Protein AF-A0A6L7A8J1-F1 (afdb_monomer)

Nearest PDB structures (foldseek):
  7lb8-assembly1_B  TM=5.170E-01  e=2.352E-16  Escherichia coli K-12
  1l7v-assembly1_B  TM=8.333E-01  e=1.173E-04  Escherichia coli

Structure (mmCIF, N/CA/C/O backbone):
data_AF-A0A6L7A8J1-F1
#
_entry.id   AF-A0A6L7A8J1-F1
#
loop_
_atom_site.group_PDB
_atom_site.id
_atom_site.type_symbol
_atom_site.label_atom_id
_atom_site.label_alt_id
_atom_site.label_comp_id
_atom_site.label_asym_id
_atom_site.label_entity_id
_atom_site.label_seq_id
_atom_site.pdbx_PDB_ins_code
_atom_site.Cartn_x
_atom_site.Cartn_y
_atom_site.Cartn_z
_atom_site.occupancy
_atom_site.B_iso_or_equiv
_atom_site.auth_seq_id
_atom_site.auth_comp_id
_atom_site.auth_asym_id
_atom_site.auth_atom_id
_atom_site.pdbx_PDB_model_num
ATOM 1 N N . MET A 1 1 ? -29.122 12.403 -1.873 1.00 46.28 1 MET A N 1
ATOM 2 C CA . MET A 1 1 ? -30.398 13.026 -2.286 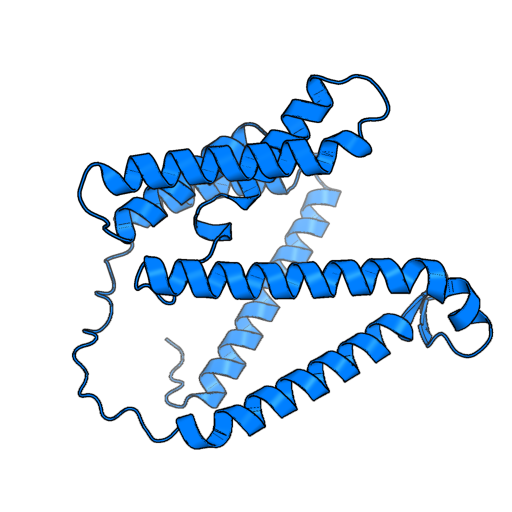1.00 46.28 1 MET A CA 1
ATOM 3 C C . MET A 1 1 ? -30.709 12.790 -3.778 1.00 46.28 1 MET A C 1
ATOM 5 O O . MET A 1 1 ? -31.141 13.705 -4.451 1.00 46.28 1 MET A O 1
ATOM 9 N N . LEU A 1 2 ? -30.552 11.562 -4.307 1.00 48.88 2 LEU A N 1
ATOM 10 C CA . LEU A 1 2 ? -30.803 11.253 -5.737 1.00 48.88 2 LEU A CA 1
ATOM 11 C C . LEU A 1 2 ? -31.717 10.029 -5.966 1.00 48.88 2 LEU A C 1
ATOM 13 O O . LEU A 1 2 ? -31.655 9.381 -6.999 1.00 48.88 2 LEU A O 1
ATOM 17 N N . GLY A 1 3 ? -32.574 9.677 -5.002 1.00 48.41 3 GLY A N 1
ATOM 18 C CA . GLY A 1 3 ? -33.710 8.769 -5.246 1.00 48.41 3 GLY A CA 1
ATOM 19 C C . GLY A 1 3 ? -33.418 7.314 -5.665 1.00 48.41 3 GLY A C 1
ATOM 20 O O . GLY A 1 3 ? -34.363 6.564 -5.894 1.00 48.41 3 GLY A O 1
ATOM 21 N N . ALA A 1 4 ? -32.162 6.862 -5.734 1.00 46.41 4 ALA A N 1
ATOM 22 C CA . ALA A 1 4 ? -31.831 5.489 -6.122 1.00 46.41 4 ALA A CA 1
ATOM 23 C C . ALA A 1 4 ? -32.154 4.489 -4.992 1.00 46.41 4 ALA A C 1
ATOM 25 O O . ALA A 1 4 ? -31.385 4.327 -4.044 1.00 46.41 4 ALA A O 1
ATOM 26 N N . ARG A 1 5 ? -33.309 3.815 -5.089 1.00 55.12 5 ARG A N 1
ATOM 27 C CA . ARG A 1 5 ? -33.772 2.813 -4.105 1.00 55.12 5 ARG A CA 1
ATOM 28 C C . ARG A 1 5 ? -33.229 1.392 -4.338 1.00 55.12 5 ARG A C 1
ATOM 30 O O . ARG A 1 5 ? -33.443 0.531 -3.495 1.00 55.12 5 ARG A O 1
ATOM 37 N N . ARG A 1 6 ? -32.532 1.125 -5.452 1.00 56.41 6 ARG A N 1
ATOM 38 C CA . ARG A 1 6 ? -31.948 -0.195 -5.775 1.00 56.41 6 ARG A CA 1
ATOM 39 C C . ARG A 1 6 ? -30.415 -0.159 -5.726 1.00 56.41 6 ARG A C 1
ATOM 41 O O . ARG A 1 6 ? -29.807 0.880 -5.979 1.00 56.41 6 ARG A O 1
ATOM 48 N N . LEU A 1 7 ? -29.811 -1.305 -5.402 1.00 58.22 7 LEU A N 1
ATOM 49 C CA . LEU A 1 7 ? -28.380 -1.465 -5.101 1.00 58.22 7 LEU A CA 1
ATOM 50 C C . LEU A 1 7 ? -27.483 -1.237 -6.335 1.00 58.22 7 LEU A C 1
ATOM 52 O O . LEU A 1 7 ? -26.497 -0.512 -6.247 1.00 58.22 7 LEU A O 1
ATOM 56 N N . LEU A 1 8 ? -27.886 -1.753 -7.505 1.00 67.81 8 LEU A N 1
ATOM 57 C CA . LEU A 1 8 ? -27.138 -1.605 -8.764 1.00 67.81 8 LEU A CA 1
ATOM 58 C C . LEU A 1 8 ? -27.041 -0.142 -9.246 1.00 67.81 8 LEU A C 1
ATOM 60 O O . LEU A 1 8 ? -25.927 0.331 -9.463 1.00 67.81 8 LEU A O 1
ATOM 64 N N . PRO A 1 9 ? -28.153 0.625 -9.344 1.00 69.19 9 PRO A N 1
ATOM 65 C CA . PRO A 1 9 ? -28.089 2.035 -9.731 1.00 69.19 9 PRO A CA 1
ATOM 66 C C . PRO A 1 9 ? -27.249 2.871 -8.770 1.00 69.19 9 PRO A C 1
ATOM 68 O O . PRO A 1 9 ? -26.588 3.811 -9.188 1.00 69.19 9 PRO A O 1
ATOM 71 N N . ARG A 1 10 ? -27.246 2.523 -7.479 1.00 61.75 10 ARG A N 1
ATOM 72 C CA . ARG A 1 10 ? -26.469 3.239 -6.467 1.00 61.75 10 ARG A CA 1
ATOM 73 C C . ARG A 1 10 ? -24.969 2.978 -6.603 1.00 61.75 10 ARG A C 1
ATOM 75 O O . ARG A 1 10 ? -24.202 3.920 -6.446 1.00 61.75 10 ARG A O 1
ATOM 82 N N . LEU A 1 11 ? -24.567 1.749 -6.935 1.00 68.12 11 LEU A N 1
ATOM 83 C CA . LEU A 1 11 ? -23.173 1.415 -7.244 1.00 68.12 11 LEU A CA 1
ATOM 84 C C . LEU A 1 11 ? -22.702 2.109 -8.525 1.00 68.12 11 LEU A C 1
ATOM 86 O O . LEU A 1 11 ? -21.651 2.738 -8.501 1.00 68.12 11 LEU A O 1
ATOM 90 N N . MET A 1 12 ? -23.504 2.083 -9.596 1.00 71.94 12 MET A N 1
ATOM 91 C CA . MET A 1 12 ? -23.161 2.757 -10.858 1.00 71.94 12 MET A CA 1
ATOM 92 C C . MET A 1 12 ? -23.071 4.279 -10.699 1.00 71.94 12 MET A C 1
ATOM 94 O O . MET A 1 12 ? -22.164 4.913 -11.231 1.00 71.94 12 MET A O 1
ATOM 98 N N . LEU A 1 13 ? -23.988 4.877 -9.933 1.00 71.94 13 LEU A N 1
ATOM 99 C CA . LEU A 1 13 ? -23.968 6.313 -9.666 1.00 71.94 13 LEU A CA 1
ATOM 100 C C . LEU A 1 13 ? -22.787 6.696 -8.763 1.00 71.94 13 LEU A C 1
ATOM 102 O O . LEU A 1 13 ? -22.169 7.731 -8.982 1.00 71.94 13 LEU A O 1
ATOM 106 N N . ALA A 1 14 ? -22.438 5.856 -7.782 1.00 67.44 14 ALA A N 1
ATOM 107 C CA . ALA A 1 14 ? -21.269 6.068 -6.931 1.00 67.44 14 ALA A CA 1
ATOM 108 C C . ALA A 1 14 ? -19.957 5.947 -7.718 1.00 67.44 14 ALA A C 1
ATOM 110 O O . ALA A 1 14 ? -19.086 6.797 -7.551 1.00 67.44 14 ALA A O 1
ATOM 111 N N . SER A 1 15 ? -19.829 4.959 -8.612 1.00 72.81 15 SER A N 1
ATOM 112 C CA . SER A 1 15 ? -18.659 4.835 -9.488 1.00 72.81 15 SER A CA 1
ATOM 113 C C . SER A 1 15 ? -18.562 5.996 -10.474 1.00 72.81 15 SER A C 1
ATOM 115 O O . SER A 1 15 ? -17.468 6.497 -10.705 1.00 72.81 15 SER A O 1
ATOM 117 N N . LEU A 1 16 ? -19.692 6.471 -11.013 1.00 74.50 16 LEU A N 1
ATOM 118 C CA . LEU A 1 16 ? -19.720 7.607 -11.936 1.00 74.50 16 LEU A CA 1
ATOM 119 C C . LEU A 1 16 ? -19.335 8.913 -11.231 1.00 74.50 16 LEU A C 1
ATOM 121 O O . LEU A 1 16 ? -18.506 9.660 -11.737 1.00 74.50 16 LEU A O 1
ATOM 125 N N . ILE A 1 17 ? -19.898 9.171 -10.047 1.00 72.31 17 ILE A N 1
ATOM 126 C CA . ILE A 1 17 ? -19.559 10.349 -9.239 1.00 72.31 17 ILE A CA 1
ATOM 127 C C . ILE A 1 17 ? -18.097 10.280 -8.790 1.00 72.31 17 ILE A C 1
ATOM 129 O O . ILE A 1 17 ? -17.394 11.281 -8.877 1.00 72.31 17 ILE A O 1
ATOM 133 N N . GLY A 1 18 ? -17.622 9.108 -8.360 1.00 69.69 18 GLY A N 1
ATOM 134 C CA . GLY A 1 18 ? -16.225 8.897 -7.984 1.00 69.69 18 GLY A CA 1
ATOM 135 C C . GLY A 1 18 ? -15.266 9.145 -9.148 1.00 69.69 18 GLY A C 1
ATOM 136 O O . GLY A 1 18 ? -14.294 9.876 -8.983 1.00 69.69 18 GLY A O 1
ATOM 137 N N . ALA A 1 19 ? -15.574 8.618 -10.336 1.00 71.19 19 ALA A N 1
ATOM 138 C CA . ALA A 1 19 ? -14.796 8.863 -11.549 1.00 71.19 19 ALA A CA 1
ATOM 139 C C . ALA A 1 19 ? -14.802 10.346 -11.948 1.00 71.19 19 ALA A C 1
ATOM 141 O O . ALA A 1 19 ? -13.760 10.880 -12.318 1.00 71.19 19 ALA A O 1
ATOM 142 N N . LEU A 1 20 ? -15.949 11.024 -11.828 1.00 73.75 20 LEU A N 1
ATOM 143 C CA . LEU A 1 20 ? -16.073 12.446 -12.143 1.00 73.75 20 LEU A CA 1
ATOM 144 C C . LEU A 1 20 ? -15.257 13.306 -11.173 1.00 73.75 20 LEU A C 1
ATOM 146 O O . LEU A 1 20 ? -14.546 14.200 -11.613 1.00 73.75 20 LEU A O 1
ATOM 150 N N . ILE A 1 21 ? -15.315 13.010 -9.870 1.00 71.19 21 ILE A N 1
ATOM 151 C CA . ILE A 1 21 ? -14.511 13.690 -8.846 1.00 71.19 21 ILE A CA 1
ATOM 152 C C . ILE A 1 21 ? -13.023 13.454 -9.098 1.00 71.19 21 ILE A C 1
ATOM 154 O O . ILE A 1 21 ? -12.258 14.412 -9.074 1.00 71.19 21 ILE A O 1
ATOM 158 N N . LEU A 1 22 ? -12.621 12.210 -9.374 1.00 69.06 22 LEU A N 1
ATOM 159 C CA . LEU A 1 22 ? -11.224 11.863 -9.628 1.00 69.06 22 LEU A CA 1
ATOM 160 C C . LEU A 1 22 ? -10.689 12.590 -10.867 1.00 69.06 22 LEU A C 1
ATOM 162 O O . LEU A 1 22 ? -9.628 13.201 -10.801 1.00 69.06 22 LEU A O 1
ATOM 166 N N . TRP A 1 23 ? -11.455 12.589 -11.960 1.00 79.12 23 TRP A N 1
ATOM 167 C CA . TRP A 1 23 ? -11.111 13.303 -13.189 1.00 79.12 23 TRP A CA 1
ATOM 168 C C . TRP A 1 23 ? -11.002 14.814 -12.968 1.00 79.12 23 TRP A C 1
ATOM 170 O O . TRP A 1 23 ? -10.060 15.441 -13.442 1.00 79.12 23 TRP A O 1
ATOM 180 N N . LEU A 1 24 ? -11.931 15.405 -12.213 1.00 70.94 24 LEU A N 1
ATOM 181 C CA . LEU A 1 24 ? -11.916 16.838 -11.921 1.00 70.94 24 LEU A CA 1
ATOM 182 C C . LEU A 1 24 ? -10.731 17.211 -11.020 1.00 70.94 24 LEU A C 1
ATOM 184 O O . LEU A 1 24 ? -10.088 18.233 -11.247 1.00 70.94 24 LEU A O 1
ATOM 188 N N . SER A 1 25 ? -10.400 16.356 -10.048 1.00 67.81 25 SER A N 1
ATOM 189 C CA . SER A 1 25 ? -9.195 16.490 -9.226 1.00 67.81 25 SER A CA 1
ATOM 190 C C . SER A 1 25 ? -7.931 16.444 -10.080 1.00 67.81 25 SER A C 1
ATOM 192 O O . SER A 1 25 ? -7.059 17.289 -9.904 1.00 67.81 25 SER A O 1
ATOM 194 N N . ASP A 1 26 ? -7.850 15.510 -11.028 1.00 69.75 26 ASP A N 1
ATOM 195 C CA . ASP A 1 26 ? -6.696 15.346 -11.916 1.00 69.75 26 ASP A CA 1
ATOM 196 C C . ASP A 1 26 ? -6.524 16.558 -12.852 1.00 69.75 26 ASP A C 1
ATOM 198 O O . ASP A 1 26 ? -5.426 17.087 -13.010 1.00 69.75 26 ASP A O 1
ATOM 202 N N . GLN A 1 27 ? -7.627 17.098 -13.386 1.00 71.75 27 GLN A N 1
ATOM 203 C CA . GLN A 1 27 ? -7.610 18.334 -14.180 1.00 71.75 27 GLN A CA 1
ATOM 204 C C . GLN A 1 27 ? -7.183 19.561 -13.363 1.00 71.75 27 GLN A C 1
ATOM 206 O O . GLN A 1 27 ? -6.391 20.372 -13.845 1.00 71.75 27 GLN A O 1
ATOM 211 N N . ILE A 1 28 ? -7.669 19.696 -12.124 1.00 72.94 28 ILE A N 1
ATOM 212 C CA . ILE A 1 28 ? -7.263 20.784 -11.222 1.00 72.94 28 ILE A CA 1
ATOM 213 C C . ILE A 1 28 ? -5.775 20.674 -10.894 1.00 72.94 28 ILE A C 1
ATOM 215 O O . ILE A 1 28 ? -5.082 21.687 -10.906 1.00 72.94 28 ILE A O 1
ATOM 219 N N . ILE A 1 29 ? -5.278 19.463 -10.641 1.00 59.44 29 ILE A N 1
ATOM 220 C CA . ILE A 1 29 ? -3.865 19.213 -10.350 1.00 59.44 29 ILE A CA 1
ATOM 221 C C . ILE A 1 29 ? -3.003 19.592 -11.555 1.00 59.44 29 ILE A C 1
ATOM 223 O O . ILE A 1 29 ? -2.099 20.407 -11.402 1.00 59.44 29 ILE A O 1
ATOM 227 N N . LEU A 1 30 ? -3.322 19.101 -12.757 1.00 65.56 30 LEU A N 1
ATOM 228 C CA . LEU A 1 30 ? -2.577 19.429 -13.979 1.00 65.56 30 LEU A CA 1
ATOM 229 C C . LEU A 1 30 ? -2.583 20.933 -14.290 1.00 65.56 30 LEU A C 1
ATOM 231 O O . LEU A 1 30 ? -1.584 21.474 -14.771 1.00 65.56 30 LEU A O 1
ATOM 235 N N . TRP A 1 31 ? -3.695 21.616 -14.009 1.00 68.94 31 TRP A N 1
ATOM 236 C CA . TRP A 1 31 ? -3.798 23.066 -14.156 1.00 68.94 31 TRP A CA 1
ATOM 237 C C . TRP A 1 31 ? -2.950 23.806 -13.113 1.00 68.94 31 TRP A C 1
ATOM 239 O O . TRP A 1 31 ? -2.222 24.734 -13.462 1.00 68.94 31 TRP A O 1
ATOM 249 N N . LEU A 1 32 ? -2.973 23.358 -11.857 1.00 62.09 32 LEU A N 1
ATOM 250 C CA . LEU A 1 32 ? -2.224 23.963 -10.756 1.00 62.09 32 LEU A CA 1
ATOM 251 C C . LEU A 1 32 ? -0.706 23.777 -10.920 1.00 62.09 32 LEU A C 1
ATOM 253 O O . LEU A 1 32 ? 0.043 24.731 -10.716 1.00 62.09 32 LEU A O 1
ATOM 257 N N . THR A 1 33 ? -0.257 22.605 -11.385 1.00 59.25 33 THR A N 1
ATOM 258 C CA . THR A 1 33 ? 1.156 22.323 -11.713 1.00 59.25 33 THR A CA 1
ATOM 259 C C . THR A 1 33 ? 1.675 23.194 -12.863 1.00 59.25 33 THR A C 1
ATOM 261 O O . THR A 1 33 ? 2.871 23.447 -12.955 1.00 59.25 33 THR A O 1
ATOM 264 N N . ARG A 1 34 ? 0.790 23.701 -13.735 1.00 61.69 34 ARG A N 1
ATOM 265 C CA . ARG A 1 34 ? 1.152 24.650 -14.802 1.00 61.69 34 ARG A CA 1
ATOM 266 C C . ARG A 1 34 ? 1.360 26.082 -14.308 1.00 61.69 34 ARG A C 1
ATOM 268 O O . ARG A 1 34 ? 2.010 26.855 -15.003 1.00 61.69 34 ARG A O 1
ATOM 275 N N . VAL A 1 35 ? 0.769 26.443 -13.167 1.00 63.81 35 VAL A N 1
ATOM 276 C CA . VAL A 1 35 ? 0.741 27.821 -12.644 1.00 63.81 35 VAL A CA 1
ATOM 277 C C . VAL A 1 35 ? 1.732 28.015 -11.491 1.00 63.81 35 VAL A C 1
ATOM 279 O O . VAL A 1 35 ? 2.293 29.099 -11.359 1.00 63.81 35 VAL A O 1
ATOM 282 N N . TRP A 1 36 ? 1.984 26.982 -10.681 1.00 52.62 36 TRP A N 1
ATOM 283 C CA . TRP A 1 36 ? 2.896 27.034 -9.534 1.00 52.62 36 TRP A CA 1
ATOM 284 C C . TRP A 1 36 ? 4.021 25.999 -9.681 1.00 52.62 36 TRP A C 1
ATOM 286 O O . TRP A 1 36 ? 3.773 24.796 -9.675 1.00 52.62 36 TRP A O 1
ATOM 296 N N . MET A 1 37 ? 5.263 26.476 -9.808 1.00 54.81 37 MET A N 1
ATOM 297 C CA . MET A 1 37 ? 6.478 25.651 -9.792 1.00 54.81 37 MET A CA 1
ATOM 298 C C . MET A 1 37 ? 6.599 24.845 -8.483 1.00 54.81 37 MET A C 1
ATOM 300 O O . MET A 1 37 ? 6.485 25.407 -7.397 1.00 54.81 37 MET A O 1
ATOM 304 N N . GLU A 1 38 ? 6.853 23.538 -8.627 1.00 53.75 38 GLU A N 1
ATOM 305 C CA . GLU A 1 38 ? 7.499 22.601 -7.680 1.00 53.75 38 GLU A CA 1
ATOM 306 C C . GLU A 1 38 ? 7.046 22.562 -6.208 1.00 53.75 38 GLU A C 1
ATOM 308 O O . GLU A 1 38 ? 7.812 22.166 -5.331 1.00 53.75 38 GLU A O 1
ATOM 313 N N . VAL A 1 39 ? 5.786 22.863 -5.892 1.00 55.47 39 VAL A N 1
ATOM 314 C CA . VAL A 1 39 ? 5.249 22.462 -4.580 1.00 55.47 39 VAL A CA 1
ATOM 315 C C . VAL A 1 39 ? 4.706 21.040 -4.690 1.00 55.47 39 VAL A C 1
ATOM 317 O O . VAL A 1 39 ? 3.780 20.789 -5.462 1.00 55.47 39 VAL A O 1
ATOM 320 N N . SER A 1 40 ? 5.277 20.108 -3.915 1.00 61.38 40 SER A N 1
ATOM 321 C CA . SER A 1 40 ? 4.775 18.734 -3.795 1.00 61.38 40 SER A CA 1
ATOM 322 C C . SER A 1 40 ? 3.280 18.776 -3.485 1.00 61.38 40 SER A C 1
ATOM 324 O O . SER A 1 40 ? 2.847 19.264 -2.438 1.00 61.38 40 SER A O 1
ATOM 326 N N . THR A 1 41 ? 2.468 18.290 -4.420 1.00 55.91 41 THR A N 1
ATOM 327 C CA . THR A 1 41 ? 1.003 18.274 -4.320 1.00 55.91 41 THR A CA 1
ATOM 328 C C . THR A 1 41 ? 0.537 17.566 -3.050 1.00 55.91 41 THR A C 1
ATOM 330 O O . THR A 1 41 ? -0.461 17.977 -2.457 1.00 55.91 41 THR A O 1
ATOM 333 N N . GLY A 1 42 ? 1.315 16.586 -2.570 1.00 55.91 42 GLY A N 1
ATOM 334 C CA . GLY A 1 42 ? 1.116 15.920 -1.283 1.00 55.91 42 GLY A CA 1
ATOM 335 C C . GLY A 1 42 ? 1.149 16.889 -0.098 1.00 55.91 42 GLY A C 1
ATOM 336 O O . GLY A 1 42 ? 0.232 16.876 0.723 1.00 55.91 42 GLY A O 1
ATOM 337 N N . SER A 1 43 ? 2.125 17.797 -0.055 1.00 57.38 43 SER A N 1
ATOM 338 C CA . SER A 1 43 ? 2.280 18.788 1.017 1.00 57.38 43 SER A CA 1
ATOM 339 C C . SER A 1 43 ? 1.120 19.787 1.043 1.00 57.38 43 SER A C 1
ATOM 341 O O . SER A 1 43 ? 0.602 20.097 2.113 1.00 57.38 43 SER A O 1
ATOM 343 N N . VAL A 1 44 ? 0.634 20.232 -0.124 1.00 61.19 44 VAL A N 1
ATOM 344 C CA . VAL A 1 44 ? -0.522 21.150 -0.217 1.00 61.19 44 VAL A CA 1
ATOM 345 C C . VAL A 1 44 ? -1.811 20.458 0.227 1.00 61.19 44 VAL A C 1
ATOM 347 O O . VAL A 1 44 ? -2.590 21.022 0.999 1.00 61.19 44 VAL A O 1
ATOM 350 N N . THR A 1 45 ? -2.026 19.210 -0.203 1.00 59.44 45 THR A N 1
ATOM 351 C CA . THR A 1 45 ? -3.195 18.431 0.232 1.00 59.44 45 THR A CA 1
ATOM 352 C C . THR A 1 45 ? -3.161 18.098 1.719 1.00 59.44 45 THR A C 1
ATOM 354 O O . THR A 1 45 ? -4.208 18.136 2.359 1.00 59.44 45 THR A O 1
ATOM 357 N N . ALA A 1 46 ? -1.987 17.834 2.296 1.00 59.53 46 ALA A N 1
ATOM 358 C CA . ALA A 1 46 ? -1.842 17.595 3.728 1.00 59.53 46 ALA A CA 1
ATOM 359 C C . ALA A 1 46 ? -2.064 18.882 4.539 1.00 59.53 46 ALA A C 1
ATOM 361 O O . ALA A 1 46 ? -2.812 18.861 5.516 1.00 59.53 46 ALA A O 1
ATOM 362 N N . LEU A 1 47 ? -1.497 20.010 4.094 1.00 66.12 47 LEU A N 1
ATOM 363 C CA . LEU A 1 47 ? -1.611 21.308 4.765 1.00 66.12 47 LEU A CA 1
ATOM 364 C C . LEU A 1 47 ? -3.060 21.804 4.837 1.00 66.12 47 LEU A C 1
ATOM 366 O O . LEU A 1 47 ? -3.458 22.383 5.843 1.00 66.12 47 LEU A O 1
ATOM 370 N N . ILE A 1 48 ? -3.853 21.571 3.787 1.00 64.88 48 ILE A N 1
ATOM 371 C CA . ILE A 1 48 ? -5.263 21.987 3.735 1.00 64.88 48 ILE A CA 1
ATOM 372 C C . ILE A 1 48 ? -6.177 20.893 4.305 1.00 64.88 48 ILE A C 1
ATOM 374 O O . ILE A 1 48 ? -7.106 21.175 5.065 1.00 64.88 48 ILE A O 1
ATOM 378 N N . GLY A 1 49 ? -5.919 19.633 3.958 1.00 55.41 49 GLY A N 1
ATOM 379 C CA . GLY A 1 49 ? -6.760 18.494 4.312 1.00 55.41 49 GLY A CA 1
ATOM 380 C C . GLY A 1 49 ? -6.717 18.145 5.796 1.00 55.41 49 GLY A C 1
ATOM 381 O O . GLY A 1 49 ? -7.766 17.847 6.365 1.00 55.41 49 GLY A O 1
ATOM 382 N N . ALA A 1 50 ? -5.554 18.229 6.449 1.00 62.06 50 ALA A N 1
ATOM 383 C CA . ALA A 1 50 ? -5.422 17.920 7.873 1.00 62.06 50 ALA A CA 1
ATOM 384 C C . ALA A 1 50 ? -6.256 18.854 8.776 1.00 62.06 50 ALA A C 1
ATOM 386 O O . ALA A 1 50 ? -7.058 18.338 9.560 1.00 62.06 50 ALA A O 1
ATOM 387 N N . PRO A 1 51 ? -6.175 20.198 8.664 1.00 69.88 51 PRO A N 1
ATOM 388 C CA . PRO A 1 51 ? -7.025 21.084 9.458 1.00 69.88 51 PRO A CA 1
ATOM 389 C C . PRO A 1 51 ? -8.509 20.959 9.096 1.00 69.88 51 PRO A C 1
ATOM 391 O O . PRO A 1 51 ? -9.353 21.004 9.992 1.00 69.88 51 PRO A O 1
ATOM 394 N N . LEU A 1 52 ? -8.850 20.733 7.821 1.00 72.81 52 LEU A N 1
ATOM 395 C CA . LEU A 1 52 ? -10.241 20.536 7.403 1.00 72.81 52 LEU A CA 1
ATOM 396 C C . LEU A 1 52 ? -10.839 19.252 8.004 1.00 72.81 52 LEU A C 1
ATOM 398 O O . LEU A 1 52 ? -11.963 19.277 8.503 1.00 72.81 52 LEU A O 1
ATOM 402 N N . LEU A 1 53 ? -10.089 18.144 7.997 1.00 66.25 53 LEU A N 1
ATOM 403 C CA . LEU A 1 53 ? -10.501 16.863 8.581 1.00 66.25 53 LEU A CA 1
ATOM 404 C C . LEU A 1 53 ? -10.601 16.936 10.106 1.00 66.25 53 LEU A C 1
ATOM 406 O O . LEU A 1 53 ? -11.582 16.450 10.669 1.00 66.25 53 LEU A O 1
ATOM 410 N N .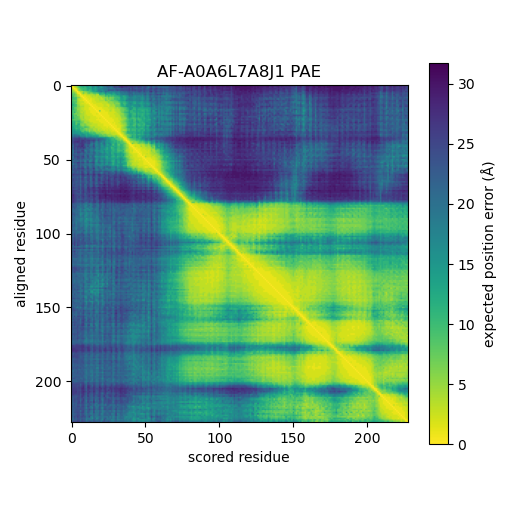 LEU A 1 54 ? -9.646 17.592 10.771 1.00 67.38 54 LEU A N 1
ATOM 411 C CA . LEU A 1 54 ? -9.705 17.854 12.213 1.00 67.38 54 LEU A CA 1
ATOM 412 C C . LEU A 1 54 ? -10.917 18.716 12.589 1.00 67.38 54 LEU A C 1
ATOM 414 O O . LEU A 1 54 ? -11.531 18.485 13.630 1.00 67.38 54 LEU A O 1
ATOM 418 N N . TRP A 1 55 ? -11.306 19.660 11.730 1.00 76.56 55 TRP A N 1
ATOM 419 C CA . TRP A 1 55 ? -12.499 20.485 11.922 1.00 76.56 55 TRP A CA 1
ATOM 420 C C . TRP A 1 55 ? -13.813 19.751 11.600 1.00 76.56 55 TRP A C 1
ATOM 422 O O . TRP A 1 55 ? -14.837 20.003 12.243 1.00 76.56 55 TRP A O 1
ATOM 432 N N . LEU A 1 56 ? -13.807 18.814 10.644 1.00 61.41 56 LEU A N 1
ATOM 433 C CA . LEU A 1 56 ? -14.987 18.016 10.290 1.00 61.41 56 LEU A CA 1
ATOM 434 C C . LEU A 1 56 ? -15.239 16.844 11.246 1.00 61.41 56 LEU A C 1
ATOM 436 O O . LEU A 1 56 ? -16.395 16.464 11.434 1.00 61.41 56 LEU A O 1
ATOM 440 N N . LEU A 1 57 ? -14.193 16.286 11.859 1.00 65.06 57 LEU A N 1
ATOM 441 C CA . LEU A 1 57 ? -14.271 15.189 12.831 1.00 65.06 57 LEU A CA 1
ATOM 442 C C . LEU A 1 57 ? -15.314 15.417 13.942 1.00 65.06 57 LEU A C 1
ATOM 444 O O . LEU A 1 57 ? -16.146 14.535 14.143 1.00 65.06 57 LEU A O 1
ATOM 448 N N . PRO A 1 58 ? -15.366 16.581 14.619 1.00 63.12 58 PRO A N 1
ATOM 449 C CA . PRO A 1 58 ? -16.397 16.850 15.623 1.00 63.12 58 PRO A CA 1
ATOM 450 C C . PRO A 1 58 ? -17.803 17.074 15.033 1.00 63.12 58 PRO A C 1
ATOM 452 O O . PRO A 1 58 ? -18.786 17.031 15.772 1.00 63.12 58 PRO A O 1
ATOM 455 N N . ARG A 1 59 ? -17.930 17.315 13.718 1.00 64.19 59 ARG A N 1
ATOM 456 C CA . ARG A 1 59 ? -19.218 17.532 13.022 1.00 64.19 59 ARG A CA 1
ATOM 457 C C . ARG A 1 59 ? -19.791 16.266 12.395 1.00 64.19 59 ARG A C 1
ATOM 459 O O . ARG A 1 59 ? -20.992 16.211 12.120 1.00 64.19 59 ARG A O 1
ATOM 466 N N . LEU A 1 60 ? -18.967 15.242 12.196 1.00 53.91 60 LEU A N 1
ATOM 467 C CA . LEU A 1 60 ? -19.423 13.909 11.836 1.00 53.91 60 LEU A CA 1
ATOM 468 C C . LEU A 1 60 ? -20.062 13.282 13.076 1.00 53.91 60 LEU A C 1
ATOM 470 O O . LEU A 1 60 ? -19.412 12.590 13.855 1.00 53.91 60 LEU A O 1
ATOM 474 N N . ARG A 1 61 ? -21.366 13.547 13.261 1.00 45.66 61 ARG A N 1
ATOM 475 C CA . ARG A 1 61 ? -22.230 12.736 14.130 1.00 45.66 61 ARG A CA 1
ATOM 476 C C . ARG A 1 61 ? -21.875 11.284 13.858 1.00 45.66 61 ARG A C 1
ATOM 478 O O . ARG A 1 61 ? -21.978 10.858 12.707 1.00 45.66 61 ARG A O 1
ATOM 485 N N . SER A 1 62 ? -21.467 10.556 14.897 1.00 47.22 62 SER A N 1
ATOM 486 C CA . SER A 1 62 ? -21.312 9.114 14.821 1.00 47.22 62 SER A CA 1
ATOM 487 C C . SER A 1 62 ? -22.615 8.576 14.249 1.00 47.22 62 SER A C 1
ATOM 489 O O . SER A 1 62 ? -23.650 8.577 14.919 1.00 47.22 62 SER A O 1
ATOM 491 N N . ILE A 1 63 ? -22.595 8.174 12.982 1.00 43.62 63 ILE A N 1
ATOM 492 C CA . ILE A 1 63 ? -23.544 7.189 12.503 1.00 43.62 63 ILE A CA 1
ATOM 493 C C . ILE A 1 63 ? -23.220 6.010 13.400 1.00 43.62 63 ILE A C 1
ATOM 495 O O . ILE A 1 63 ? -22.184 5.373 13.214 1.00 43.62 63 ILE A O 1
ATOM 499 N N . SER A 1 64 ? -24.005 5.846 14.469 1.00 42.03 64 SER A N 1
ATOM 500 C CA . SER A 1 64 ? -23.910 4.701 15.354 1.00 42.03 64 SER A CA 1
ATOM 501 C C . SER A 1 64 ? -23.841 3.508 14.427 1.00 42.03 64 SER A C 1
ATOM 503 O O . SER A 1 64 ? -24.751 3.324 13.612 1.00 42.03 64 SER A O 1
ATOM 505 N N . ALA A 1 65 ? -22.703 2.809 14.451 1.00 48.06 65 ALA A N 1
ATOM 506 C CA . ALA A 1 65 ? -22.530 1.611 13.657 1.00 48.06 65 ALA A CA 1
ATOM 507 C C . ALA A 1 65 ? -23.800 0.779 13.879 1.00 48.06 65 ALA A C 1
ATOM 509 O O . ALA A 1 65 ? -24.178 0.612 15.043 1.00 48.06 65 ALA A O 1
ATOM 510 N N . PRO A 1 66 ? -24.526 0.393 12.813 1.00 49.88 66 PRO A N 1
ATOM 511 C CA . PRO A 1 66 ? -25.774 -0.333 12.978 1.00 49.88 66 PRO A CA 1
ATOM 512 C C . PRO A 1 66 ? -25.509 -1.506 13.918 1.00 49.88 66 PRO A C 1
ATOM 514 O O . PRO A 1 66 ? -24.520 -2.216 13.735 1.00 49.88 66 PRO A O 1
ATOM 517 N N . ASP A 1 67 ? -26.334 -1.631 14.960 1.00 48.19 67 ASP A N 1
ATOM 518 C CA . ASP A 1 67 ? -26.185 -2.657 15.987 1.00 48.19 67 ASP A CA 1
ATOM 519 C C . ASP A 1 67 ? -25.928 -4.008 15.313 1.00 48.19 67 ASP A C 1
ATOM 521 O O . ASP A 1 67 ? -26.789 -4.536 14.612 1.00 48.19 67 ASP A O 1
ATOM 525 N N . MET A 1 68 ? -24.761 -4.611 15.560 1.00 52.12 68 MET A N 1
ATOM 526 C CA . MET A 1 68 ? -24.408 -5.950 15.059 1.00 52.12 68 MET A CA 1
ATOM 527 C C . MET A 1 68 ? -25.257 -7.060 15.721 1.00 52.12 68 MET A C 1
ATOM 529 O O . MET A 1 68 ? -24.956 -8.240 15.610 1.00 52.12 68 MET A O 1
ATOM 533 N N . LYS A 1 69 ? -26.328 -6.685 16.431 1.00 45.69 69 LYS A N 1
ATOM 534 C CA . LYS A 1 69 ? -27.388 -7.570 16.923 1.00 45.69 69 LYS A CA 1
ATOM 535 C C . LYS A 1 69 ? -28.527 -7.720 15.908 1.00 45.69 69 LYS A C 1
ATOM 537 O O . LYS A 1 69 ? -29.645 -8.073 16.280 1.00 45.69 69 LYS A O 1
ATOM 542 N N . VAL A 1 70 ? -28.277 -7.457 14.624 1.00 50.50 70 VAL A N 1
ATOM 543 C CA . VAL A 1 70 ? -29.162 -7.925 13.554 1.00 50.50 70 VAL A CA 1
ATOM 544 C C . VAL A 1 70 ? -29.004 -9.440 13.484 1.00 50.50 70 VAL A C 1
ATOM 546 O O . VAL A 1 70 ? -28.064 -9.933 12.881 1.00 50.50 70 VAL A O 1
ATOM 549 N N . ASN A 1 71 ? -29.904 -10.130 14.191 1.00 44.38 71 ASN A N 1
ATOM 550 C CA . ASN A 1 71 ? -30.338 -11.517 14.025 1.00 44.38 71 ASN A CA 1
ATOM 551 C C . ASN A 1 71 ? -29.442 -12.349 13.083 1.00 44.38 71 ASN A C 1
ATOM 553 O O . ASN A 1 71 ? -29.481 -12.112 11.876 1.00 44.38 71 ASN A O 1
ATOM 557 N N . ASP A 1 72 ? -28.708 -13.332 13.626 1.00 47.84 72 ASP A N 1
ATOM 558 C CA . ASP A 1 72 ? -27.860 -14.321 12.928 1.00 47.84 72 ASP A CA 1
ATOM 559 C C . ASP A 1 72 ? -28.659 -15.211 11.952 1.00 47.84 72 ASP A C 1
ATOM 561 O O . ASP A 1 72 ? -28.678 -16.439 12.009 1.00 47.84 72 ASP A O 1
ATOM 565 N N . ARG A 1 73 ? -29.325 -14.597 10.983 1.00 48.81 73 ARG A N 1
ATOM 566 C CA . ARG A 1 73 ? -29.575 -15.200 9.687 1.00 48.81 73 ARG A CA 1
ATOM 567 C C . ARG A 1 73 ? -28.434 -14.729 8.812 1.00 48.81 73 ARG A C 1
ATOM 569 O O . ARG A 1 73 ? -28.619 -13.872 7.951 1.00 48.81 73 ARG A O 1
ATOM 576 N N . VAL A 1 74 ? -27.243 -15.277 9.061 1.00 54.25 74 VAL A N 1
ATOM 577 C CA . VAL A 1 74 ? -26.183 -15.285 8.054 1.00 54.25 74 VAL A CA 1
ATOM 578 C C . VAL A 1 74 ? -26.805 -15.997 6.861 1.00 54.25 74 VAL A C 1
ATOM 580 O O . VAL A 1 74 ? -26.931 -17.223 6.855 1.00 54.25 74 VAL A O 1
ATOM 583 N N . ALA A 1 75 ? -27.317 -15.215 5.907 1.00 51.59 75 ALA A N 1
ATOM 584 C CA . ALA A 1 75 ? -27.810 -15.741 4.651 1.00 51.59 75 ALA A CA 1
ATOM 585 C C . ALA A 1 75 ? -26.719 -16.660 4.099 1.00 51.59 75 ALA A C 1
ATOM 587 O O . ALA A 1 75 ? -25.529 -16.411 4.290 1.00 51.59 75 ALA A O 1
ATOM 588 N N . THR A 1 76 ? -27.134 -17.754 3.486 1.00 49.66 76 THR A N 1
ATOM 589 C CA . THR A 1 76 ? -26.356 -18.879 2.956 1.00 49.66 76 THR A CA 1
ATOM 590 C C . THR A 1 76 ? -25.307 -18.503 1.882 1.00 49.66 76 THR A C 1
ATOM 592 O O . THR A 1 76 ? -25.093 -19.235 0.925 1.00 49.66 76 THR A O 1
ATOM 595 N N . GLU A 1 77 ? -24.578 -17.395 2.023 1.00 52.12 77 GLU A N 1
ATOM 596 C CA . GLU A 1 77 ? -23.463 -16.972 1.166 1.00 52.12 77 GLU A CA 1
ATOM 597 C C . GLU A 1 77 ? -22.218 -17.857 1.316 1.00 52.12 77 GLU A C 1
ATOM 599 O O . GLU A 1 77 ? -21.363 -17.880 0.430 1.00 52.12 77 GLU A O 1
ATOM 604 N N . ARG A 1 78 ? -22.133 -18.673 2.379 1.00 54.34 78 ARG A N 1
ATOM 605 C CA . ARG A 1 78 ? -21.051 -19.661 2.548 1.00 54.34 78 ARG A CA 1
ATOM 606 C C . ARG A 1 78 ? -20.975 -20.690 1.410 1.00 54.34 78 ARG A C 1
ATOM 608 O O . ARG A 1 78 ? -19.929 -21.311 1.253 1.00 54.34 78 ARG A O 1
ATOM 615 N N . GLN A 1 79 ? -22.027 -20.861 0.606 1.00 57.19 79 GLN A N 1
ATOM 616 C CA . GLN A 1 79 ? -22.035 -21.832 -0.495 1.00 57.19 79 GLN A CA 1
ATOM 617 C C . GLN A 1 79 ? -21.230 -21.387 -1.730 1.00 57.19 79 GLN A C 1
ATOM 619 O O . GLN A 1 79 ? -20.783 -22.244 -2.484 1.00 57.19 79 GLN A O 1
ATOM 624 N N . HIS A 1 80 ? -20.964 -20.088 -1.917 1.00 67.62 80 HIS A N 1
ATOM 625 C CA . HIS A 1 80 ? -20.281 -19.582 -3.121 1.00 67.62 80 HIS A CA 1
ATOM 626 C C . HIS A 1 80 ? -18.849 -19.091 -2.876 1.00 67.62 80 HIS A C 1
ATOM 628 O O . HIS A 1 80 ? -18.243 -18.521 -3.778 1.00 67.62 80 HIS A O 1
ATOM 634 N N . VAL A 1 81 ? -18.261 -19.336 -1.698 1.00 77.88 81 VAL A N 1
ATOM 635 C CA . VAL A 1 81 ? -16.876 -18.916 -1.390 1.00 77.88 81 VAL A CA 1
ATOM 636 C C . VAL A 1 81 ? -15.887 -19.468 -2.420 1.00 77.88 81 VAL A C 1
ATOM 638 O O . VAL A 1 81 ? -15.010 -18.742 -2.877 1.00 77.88 81 VAL A O 1
ATOM 641 N N . LEU A 1 82 ? -16.074 -20.722 -2.849 1.00 79.88 82 LEU A N 1
ATOM 642 C CA . LEU A 1 82 ? -15.273 -21.329 -3.915 1.00 79.88 82 LEU A CA 1
ATOM 643 C C . LEU A 1 82 ? -15.474 -20.628 -5.263 1.00 79.88 82 LEU A C 1
ATOM 645 O O . LEU A 1 82 ? -14.502 -20.406 -5.973 1.00 79.88 82 LEU A O 1
ATOM 649 N N . ALA A 1 83 ? -16.703 -20.234 -5.601 1.00 81.88 83 ALA A N 1
ATOM 650 C CA . ALA A 1 83 ? -16.989 -19.512 -6.839 1.00 81.88 83 ALA A CA 1
ATOM 651 C C . ALA A 1 83 ? -16.359 -18.110 -6.838 1.00 81.88 83 ALA A C 1
ATOM 653 O O . ALA A 1 83 ? -15.764 -17.713 -7.836 1.00 81.88 83 ALA A O 1
ATOM 654 N N . PHE A 1 84 ? -16.410 -17.386 -5.715 1.00 82.38 84 PHE A N 1
ATOM 655 C CA . PHE A 1 84 ? -15.729 -16.096 -5.567 1.00 82.38 84 PHE A CA 1
ATOM 656 C C . PHE A 1 84 ? -14.203 -16.236 -5.578 1.00 82.38 84 PHE A C 1
ATOM 658 O O . PHE A 1 84 ? -13.528 -15.422 -6.205 1.00 82.38 84 PHE A O 1
ATOM 665 N N . ALA A 1 85 ? -13.655 -17.274 -4.942 1.00 84.19 85 ALA A N 1
ATOM 666 C CA . ALA A 1 85 ? -12.222 -17.559 -4.974 1.00 84.19 85 ALA 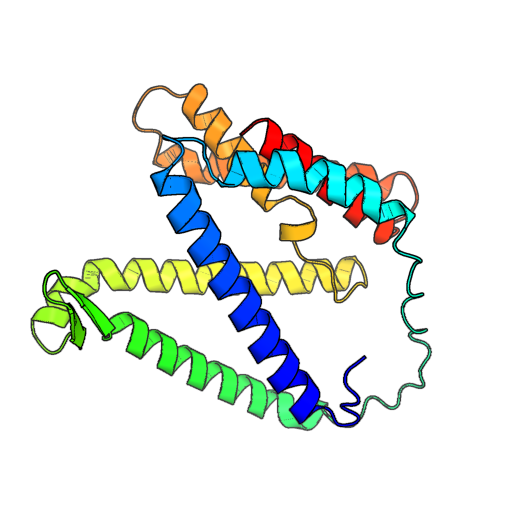A CA 1
ATOM 667 C C . ALA A 1 85 ? -11.749 -17.911 -6.393 1.00 84.19 85 ALA A C 1
ATOM 669 O O . ALA A 1 85 ? -10.730 -17.393 -6.843 1.00 84.19 85 ALA A O 1
ATOM 670 N N . LEU A 1 86 ? -12.514 -18.730 -7.122 1.00 87.00 86 LEU A N 1
ATOM 671 C CA . LEU A 1 86 ? -12.242 -19.065 -8.521 1.00 87.00 86 LEU A CA 1
ATOM 672 C C . LEU A 1 86 ? -12.352 -17.835 -9.424 1.00 87.00 86 LEU A C 1
ATOM 674 O O . LEU A 1 86 ? -11.438 -17.578 -10.200 1.00 87.00 86 LEU A O 1
ATOM 678 N N . ALA A 1 87 ? -13.418 -17.043 -9.297 1.00 87.31 87 ALA A N 1
ATOM 679 C CA . ALA A 1 87 ? -13.586 -15.812 -10.064 1.00 87.31 87 ALA A CA 1
ATOM 680 C C . ALA A 1 87 ? -12.446 -14.817 -9.793 1.00 87.31 87 ALA A C 1
ATOM 682 O O . ALA A 1 87 ? -11.891 -14.246 -10.731 1.00 87.31 87 ALA A O 1
ATOM 683 N N . GLY A 1 88 ? -12.049 -14.657 -8.527 1.00 86.75 88 GLY A N 1
ATOM 684 C CA . GLY A 1 88 ? -10.900 -13.843 -8.136 1.00 86.75 88 GLY A CA 1
ATOM 685 C C . GLY A 1 88 ? -9.582 -14.370 -8.707 1.00 86.75 88 GLY A C 1
ATOM 686 O O . GLY A 1 88 ? -8.794 -13.588 -9.231 1.00 86.75 88 GLY A O 1
ATOM 687 N N . GLY A 1 89 ? -9.364 -15.688 -8.677 1.00 88.56 89 GLY A N 1
ATOM 688 C CA . GLY A 1 89 ? -8.186 -16.331 -9.262 1.00 88.56 89 GLY A CA 1
ATOM 689 C C . GLY A 1 89 ? -8.102 -16.150 -10.778 1.00 88.56 89 GLY A C 1
ATOM 690 O O . GLY A 1 89 ? -7.048 -15.787 -11.293 1.00 88.56 89 GLY A O 1
ATOM 691 N N . VAL A 1 90 ? -9.219 -16.322 -11.491 1.00 88.88 90 VAL A N 1
ATOM 692 C CA . VAL A 1 90 ? -9.306 -16.073 -12.940 1.00 88.88 90 VAL A CA 1
ATOM 693 C C . VAL A 1 90 ? -9.023 -14.606 -13.254 1.00 88.88 90 VAL A C 1
ATOM 695 O O . VAL A 1 90 ? -8.232 -14.313 -14.148 1.00 88.88 90 VAL A O 1
ATOM 698 N N . LEU A 1 91 ? -9.615 -13.676 -12.503 1.00 89.75 91 LEU A N 1
ATOM 699 C CA . LEU A 1 91 ? -9.382 -12.245 -12.688 1.00 89.75 91 LEU A CA 1
ATOM 700 C C . LEU A 1 91 ? -7.917 -11.868 -12.427 1.00 89.75 91 LEU A C 1
ATOM 702 O O . LEU A 1 91 ? -7.346 -11.081 -13.179 1.00 89.75 91 LEU A O 1
ATOM 706 N N . LEU A 1 92 ? -7.289 -12.463 -11.410 1.00 89.06 92 LEU A N 1
ATOM 707 C CA . LEU A 1 92 ? -5.878 -12.251 -11.099 1.00 89.06 92 LEU A CA 1
ATOM 708 C C . LEU A 1 92 ? -4.969 -12.803 -12.203 1.00 89.06 92 LEU A C 1
ATOM 710 O O . LEU A 1 92 ? -4.043 -12.113 -12.622 1.00 89.06 92 LEU A O 1
ATOM 714 N N . LEU A 1 93 ? -5.253 -13.998 -12.726 1.00 89.31 93 LEU A N 1
ATOM 715 C CA . LEU A 1 93 ? -4.523 -14.565 -13.864 1.00 89.31 93 LEU A CA 1
ATOM 716 C C . LEU A 1 93 ? -4.640 -13.676 -15.107 1.00 89.31 93 LEU A C 1
ATOM 718 O O . LEU A 1 93 ? -3.629 -13.361 -15.733 1.00 89.31 93 LEU A O 1
ATOM 722 N N . MET A 1 94 ? -5.851 -13.212 -15.426 1.00 87.62 94 MET A N 1
ATOM 723 C CA . MET A 1 94 ? -6.087 -12.268 -16.523 1.00 87.62 94 MET A CA 1
ATOM 724 C C . MET A 1 94 ? -5.291 -10.974 -16.324 1.00 87.62 94 MET A C 1
ATOM 726 O O . MET A 1 94 ? -4.643 -10.501 -17.257 1.00 87.62 94 MET A O 1
ATOM 730 N N . ALA A 1 95 ? -5.280 -10.429 -15.106 1.00 87.12 95 ALA A N 1
ATOM 731 C CA . ALA A 1 95 ? -4.508 -9.236 -14.778 1.00 87.12 95 ALA A CA 1
ATOM 732 C C . ALA A 1 95 ? -2.996 -9.457 -14.938 1.00 87.12 95 ALA A C 1
ATOM 734 O O . ALA A 1 95 ? -2.320 -8.576 -15.459 1.00 87.12 95 ALA A O 1
ATOM 735 N N . VAL A 1 96 ? -2.467 -10.625 -14.553 1.00 87.19 96 VAL A N 1
ATOM 736 C CA . VAL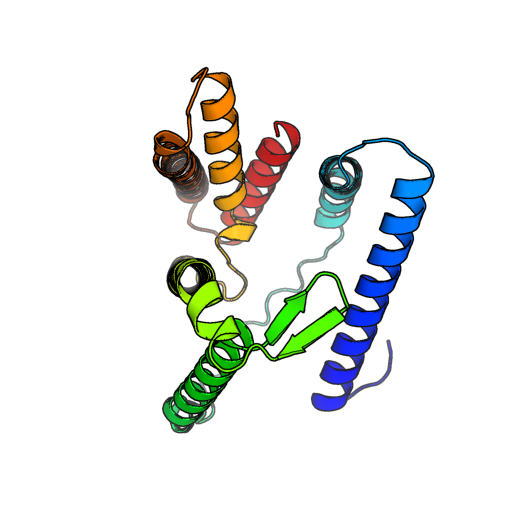 A 1 96 ? -1.048 -10.976 -14.743 1.00 87.19 96 VAL A CA 1
ATOM 737 C C . VAL A 1 96 ? -0.694 -11.063 -16.226 1.00 87.19 96 VAL A C 1
ATOM 739 O O . VAL A 1 96 ? 0.315 -10.493 -16.636 1.00 87.19 96 VAL A O 1
ATOM 742 N N . VAL A 1 97 ? -1.528 -11.713 -17.042 1.00 86.50 97 VAL A N 1
ATOM 743 C CA . VAL A 1 97 ? -1.309 -11.805 -18.496 1.00 86.50 97 VAL A CA 1
ATOM 744 C C . VAL A 1 97 ? -1.314 -10.414 -19.127 1.00 86.50 97 VAL A C 1
ATOM 746 O O . VAL A 1 97 ? -0.373 -10.049 -19.827 1.00 86.50 97 VAL A O 1
ATOM 749 N N . VAL A 1 98 ? -2.313 -9.585 -18.816 1.00 86.56 98 VAL A N 1
ATOM 750 C CA . VAL A 1 98 ? -2.361 -8.200 -19.307 1.00 86.56 98 VAL A CA 1
ATOM 751 C C . VAL A 1 98 ? -1.149 -7.406 -18.810 1.00 86.56 98 VAL A C 1
ATOM 753 O O . VAL A 1 98 ? -0.515 -6.708 -19.594 1.00 86.56 98 VAL A O 1
ATOM 756 N N . ALA A 1 99 ? -0.750 -7.554 -17.548 1.00 83.88 99 ALA A N 1
ATOM 757 C CA . ALA A 1 99 ? 0.416 -6.874 -16.987 1.00 83.88 99 ALA A CA 1
ATOM 758 C C . ALA A 1 99 ? 1.759 -7.359 -17.560 1.00 83.88 99 ALA A C 1
ATOM 760 O O . ALA A 1 99 ? 2.751 -6.640 -17.412 1.00 83.88 99 ALA A O 1
ATOM 761 N N . LEU A 1 100 ? 1.812 -8.525 -18.212 1.00 83.56 100 LEU A N 1
ATOM 762 C CA . LEU A 1 100 ? 2.983 -9.046 -18.930 1.00 83.56 100 LEU A CA 1
ATOM 763 C C . LEU A 1 100 ? 2.983 -8.703 -20.420 1.00 83.56 100 LEU A C 1
ATOM 765 O O . LEU A 1 100 ? 4.058 -8.586 -21.004 1.00 83.56 100 LEU A O 1
ATOM 769 N N . SER A 1 101 ? 1.812 -8.524 -21.028 1.00 82.50 101 SER A N 1
ATOM 770 C CA . SER A 1 101 ? 1.679 -8.340 -22.478 1.00 82.50 101 SER A CA 1
ATOM 771 C C . SER A 1 101 ? 1.354 -6.902 -22.883 1.00 82.50 101 SER A C 1
ATOM 773 O O . SER A 1 101 ? 1.763 -6.465 -23.950 1.00 82.50 101 SER A O 1
ATOM 775 N N . PHE A 1 102 ? 0.676 -6.121 -22.045 1.00 83.75 102 PHE A N 1
ATOM 776 C CA . PHE A 1 102 ? 0.217 -4.771 -22.388 1.00 83.75 102 PHE A CA 1
ATOM 777 C C . PHE A 1 102 ? 1.156 -3.700 -21.830 1.00 83.75 102 PHE A C 1
ATOM 779 O O . PHE A 1 102 ? 1.341 -3.615 -20.616 1.00 83.75 102 PHE A O 1
ATOM 786 N N . GLY A 1 103 ? 1.789 -2.911 -22.694 1.00 78.94 103 GLY A N 1
ATOM 787 C CA . GLY A 1 103 ? 2.780 -1.907 -22.306 1.00 78.94 103 GLY A CA 1
ATOM 788 C C . GLY A 1 103 ? 2.594 -0.587 -23.045 1.00 78.94 103 GLY A C 1
ATOM 789 O O . GLY A 1 103 ? 1.773 -0.467 -23.955 1.00 78.94 103 GLY A O 1
ATOM 790 N N . ARG A 1 104 ? 3.355 0.424 -22.625 1.00 76.56 104 ARG A N 1
ATOM 791 C CA . ARG A 1 104 ? 3.426 1.708 -23.319 1.00 76.56 104 ARG A CA 1
ATOM 792 C C . ARG A 1 104 ? 4.846 1.926 -23.814 1.00 76.56 104 ARG A C 1
ATOM 794 O O . ARG A 1 104 ? 5.754 2.071 -23.000 1.00 76.56 104 ARG A O 1
ATOM 801 N N . ASP A 1 105 ? 4.987 1.998 -25.128 1.00 74.31 105 ASP A N 1
ATOM 802 C CA . ASP A 1 105 ? 6.222 2.358 -25.812 1.00 74.31 105 ASP A CA 1
ATOM 803 C C . ASP A 1 105 ? 6.247 3.854 -26.152 1.00 74.31 105 ASP A C 1
ATOM 805 O O . ASP A 1 105 ? 5.253 4.578 -26.014 1.00 74.31 105 ASP A O 1
ATOM 809 N N . ALA A 1 106 ? 7.391 4.325 -26.655 1.00 74.88 106 ALA A N 1
ATOM 810 C CA . ALA A 1 106 ? 7.590 5.707 -27.095 1.00 74.88 106 ALA A CA 1
ATOM 811 C C . ALA A 1 106 ? 6.596 6.166 -28.184 1.00 74.88 106 ALA A C 1
ATOM 813 O O . ALA A 1 106 ? 6.430 7.364 -28.400 1.00 74.88 106 ALA A O 1
ATOM 814 N N . HIS A 1 107 ? 5.942 5.234 -28.883 1.00 74.12 107 HIS A N 1
ATOM 815 C CA . HIS A 1 107 ? 5.022 5.515 -29.991 1.00 74.12 107 HIS A CA 1
ATOM 816 C C . HIS A 1 107 ? 3.550 5.231 -29.657 1.00 74.12 107 HIS A C 1
ATOM 818 O O . HIS A 1 107 ? 2.681 5.489 -30.488 1.00 74.12 107 HIS A O 1
ATOM 824 N N . GLY A 1 108 ? 3.243 4.741 -28.450 1.00 78.62 108 GLY A N 1
ATOM 825 C CA . GLY A 1 108 ? 1.866 4.497 -28.021 1.00 78.62 108 GLY A CA 1
ATOM 826 C C . GLY A 1 108 ? 1.687 3.245 -27.169 1.00 78.62 108 GLY A C 1
ATOM 827 O O . GLY A 1 108 ? 2.631 2.713 -26.593 1.00 78.62 108 GLY A O 1
ATOM 828 N N . TRP A 1 109 ? 0.436 2.801 -27.066 1.00 80.44 109 TRP A N 1
ATOM 829 C CA . TRP A 1 109 ? 0.064 1.572 -26.368 1.00 80.44 109 TRP A CA 1
ATOM 830 C C . TRP A 1 109 ? 0.227 0.384 -27.304 1.00 80.44 109 TRP A C 1
ATOM 832 O O . TRP A 1 109 ? -0.383 0.348 -28.373 1.00 80.44 109 TRP A O 1
ATOM 842 N N . THR A 1 110 ? 1.038 -0.580 -26.895 1.00 81.19 110 THR A N 1
ATOM 843 C CA . THR A 1 110 ? 1.399 -1.732 -27.716 1.00 81.19 110 THR A CA 1
ATOM 844 C C . THR A 1 110 ? 1.201 -3.016 -26.922 1.00 81.19 110 THR A C 1
ATOM 846 O O . THR A 1 110 ? 1.394 -3.088 -25.703 1.00 81.19 110 THR A O 1
ATOM 849 N N . TRP A 1 111 ? 0.765 -4.052 -27.634 1.00 83.12 111 TRP A N 1
ATOM 850 C CA . TRP A 1 111 ? 0.762 -5.412 -27.120 1.00 83.12 111 TRP A CA 1
ATOM 851 C C . TRP A 1 111 ? 2.112 -6.031 -27.473 1.00 83.12 111 TRP A C 1
ATOM 853 O O . TRP A 1 111 ? 2.406 -6.256 -28.644 1.00 83.12 111 TRP A O 1
ATOM 863 N N . ALA A 1 112 ? 2.948 -6.257 -26.463 1.00 79.50 112 ALA A N 1
ATOM 864 C CA . ALA A 1 112 ? 4.233 -6.917 -26.620 1.00 79.50 112 ALA A CA 1
ATOM 865 C C . ALA A 1 112 ? 4.000 -8.408 -26.909 1.00 79.50 112 ALA A C 1
ATOM 867 O O . ALA A 1 112 ? 3.390 -9.116 -26.104 1.00 79.50 112 ALA A O 1
ATOM 868 N N . SER A 1 113 ? 4.478 -8.883 -28.059 1.00 79.69 113 SER A N 1
ATOM 869 C CA . SER A 1 113 ? 4.371 -10.281 -28.492 1.00 79.69 113 SER A CA 1
ATOM 870 C C . SER A 1 113 ? 5.680 -10.764 -29.118 1.00 79.69 113 SER A C 1
ATOM 872 O O . SER A 1 113 ? 6.335 -9.999 -29.826 1.00 79.69 113 SER A O 1
ATOM 874 N N . GLY A 1 114 ? 6.037 -12.035 -28.909 1.00 82.56 114 GLY A N 1
ATOM 875 C CA . GLY A 1 114 ? 7.263 -12.635 -29.457 1.00 82.56 114 GLY A CA 1
ATOM 876 C C . GLY A 1 114 ? 8.531 -12.085 -28.796 1.00 82.56 114 GLY A C 1
ATOM 877 O O . GLY A 1 114 ? 8.557 -11.908 -27.584 1.00 82.56 114 GLY A O 1
ATOM 878 N N . ALA A 1 115 ? 9.550 -11.754 -29.595 1.00 79.62 115 ALA A N 1
ATOM 879 C CA . ALA A 1 115 ? 10.865 -11.310 -29.111 1.00 79.62 115 ALA A CA 1
ATOM 880 C C . ALA A 1 115 ? 10.817 -10.063 -28.201 1.00 79.62 115 ALA A C 1
ATOM 882 O O . ALA A 1 115 ? 11.548 -9.978 -27.222 1.00 79.62 115 ALA A O 1
ATOM 883 N N . LEU A 1 116 ? 9.887 -9.135 -28.459 1.00 80.12 116 LEU A N 1
ATOM 884 C CA . LEU A 1 116 ? 9.658 -7.955 -27.612 1.00 80.12 116 LEU A CA 1
ATOM 885 C C . LEU A 1 116 ? 9.194 -8.328 -26.195 1.00 80.12 116 LEU A C 1
ATOM 887 O O . LEU A 1 116 ? 9.482 -7.614 -25.239 1.00 80.12 116 LEU A O 1
ATOM 891 N N . LEU A 1 117 ? 8.454 -9.431 -26.048 1.00 82.19 117 LEU A N 1
ATOM 892 C CA . LEU A 1 117 ? 8.025 -9.914 -24.738 1.00 82.19 117 LEU A CA 1
ATOM 893 C C . LEU A 1 117 ? 9.193 -10.565 -23.990 1.00 82.19 117 LEU A C 1
ATOM 895 O O . LEU A 1 117 ? 9.324 -10.329 -22.790 1.00 82.19 117 LEU A O 1
ATOM 899 N N . ASP A 1 118 ? 10.048 -11.310 -24.693 1.00 84.94 118 ASP A N 1
ATOM 900 C CA . ASP A 1 118 ? 11.230 -11.958 -24.114 1.00 84.94 118 ASP A CA 1
ATOM 901 C C . ASP A 1 118 ? 12.239 -10.928 -23.582 1.00 84.94 118 ASP A C 1
ATOM 903 O O . ASP A 1 118 ? 12.722 -11.071 -22.459 1.00 84.94 118 ASP A O 1
ATOM 907 N N . ASP A 1 119 ? 12.465 -9.831 -24.311 1.00 84.44 119 ASP A N 1
ATOM 908 C CA . ASP A 1 119 ? 13.348 -8.738 -23.875 1.00 84.44 119 ASP A CA 1
ATOM 909 C C . ASP A 1 119 ? 12.808 -7.988 -22.642 1.00 84.44 119 ASP A C 1
ATOM 911 O O . ASP A 1 119 ? 13.562 -7.525 -21.778 1.00 84.44 119 ASP A O 1
ATOM 915 N N . LEU A 1 120 ? 11.482 -7.865 -22.528 1.00 84.69 120 LEU A N 1
ATOM 916 C CA . LEU A 1 120 ? 10.824 -7.176 -21.414 1.00 84.69 120 LEU A CA 1
ATOM 917 C C . LEU A 1 120 ? 10.610 -8.080 -20.192 1.00 84.69 120 LEU A C 1
ATOM 919 O O . LEU A 1 120 ? 10.425 -7.575 -19.075 1.00 84.69 120 LEU A O 1
ATOM 923 N N . MET A 1 121 ? 10.624 -9.402 -20.372 1.00 85.88 121 MET A N 1
ATOM 924 C CA . MET A 1 121 ? 10.320 -10.379 -19.325 1.00 85.88 121 MET A CA 1
ATOM 925 C C . MET A 1 121 ? 11.196 -10.211 -18.067 1.00 85.88 121 MET A C 1
ATOM 927 O O . MET A 1 121 ? 10.619 -10.161 -16.973 1.00 85.88 121 MET A O 1
ATOM 931 N N . PRO A 1 122 ? 12.532 -10.013 -18.161 1.00 88.88 122 PRO A N 1
ATOM 932 C CA . PRO A 1 122 ? 13.399 -9.846 -16.991 1.00 88.88 122 PRO A CA 1
ATOM 933 C C . PRO A 1 122 ? 13.062 -8.624 -16.128 1.00 88.88 122 PRO A C 1
ATOM 935 O O . PRO A 1 122 ? 13.338 -8.626 -14.932 1.00 88.88 122 PRO A O 1
ATOM 938 N N . TRP A 1 123 ? 12.439 -7.590 -16.703 1.00 82.56 123 TRP A N 1
ATOM 939 C CA . TRP A 1 123 ? 12.059 -6.365 -15.990 1.00 82.56 123 TRP A CA 1
ATOM 940 C C . TRP A 1 123 ? 10.628 -6.423 -15.448 1.00 82.56 123 TRP A C 1
ATOM 942 O O . TRP A 1 123 ? 10.344 -5.926 -14.353 1.00 82.56 123 TRP A O 1
ATOM 952 N N . ARG A 1 124 ? 9.707 -7.032 -16.206 1.00 85.44 124 ARG A N 1
ATOM 953 C CA . ARG A 1 124 ? 8.284 -7.122 -15.838 1.00 85.44 124 ARG A CA 1
ATOM 954 C C . ARG A 1 124 ? 8.034 -8.204 -14.796 1.00 85.44 124 ARG A C 1
ATOM 956 O O . ARG A 1 124 ? 7.252 -7.979 -13.872 1.00 85.44 124 ARG A O 1
ATOM 963 N N . TRP A 1 125 ? 8.713 -9.345 -14.909 1.00 84.19 125 TRP A N 1
ATOM 964 C CA . TRP A 1 125 ? 8.499 -10.489 -14.026 1.00 84.19 125 TRP A CA 1
ATOM 965 C C . TRP A 1 125 ? 8.784 -10.177 -12.546 1.00 84.19 125 TRP A C 1
ATOM 967 O O . TRP A 1 125 ? 7.882 -10.379 -11.725 1.00 84.19 125 TRP A O 1
ATOM 977 N N . PRO A 1 126 ? 9.942 -9.593 -12.165 1.00 86.50 126 PRO A N 1
ATOM 978 C CA . PRO A 1 126 ? 10.218 -9.269 -10.765 1.00 86.50 126 PRO A CA 1
ATOM 979 C C . PRO A 1 126 ? 9.230 -8.248 -10.195 1.00 86.50 126 PRO A C 1
ATOM 981 O O . PRO A 1 126 ? 8.815 -8.362 -9.043 1.00 86.50 126 PRO A O 1
ATOM 984 N N . ARG A 1 127 ? 8.803 -7.270 -11.008 1.00 82.44 127 ARG A N 1
ATOM 985 C CA . ARG A 1 127 ? 7.832 -6.245 -10.601 1.00 82.44 127 ARG A CA 1
ATOM 986 C C . ARG A 1 127 ? 6.451 -6.843 -10.324 1.00 82.44 127 ARG A C 1
ATOM 988 O O . ARG A 1 127 ? 5.827 -6.475 -9.331 1.00 82.44 127 ARG A O 1
ATOM 995 N N . ILE A 1 128 ? 5.977 -7.761 -11.168 1.00 84.69 128 ILE A N 1
ATOM 996 C CA . ILE A 1 128 ? 4.685 -8.437 -10.965 1.00 84.69 128 ILE A CA 1
ATOM 997 C C . ILE A 1 128 ? 4.738 -9.332 -9.730 1.00 84.69 128 ILE A C 1
ATOM 999 O O . ILE A 1 128 ? 3.807 -9.306 -8.928 1.00 84.69 128 ILE A O 1
ATOM 1003 N N . MET A 1 129 ? 5.835 -10.067 -9.530 1.00 84.75 129 MET A N 1
ATOM 1004 C CA . MET A 1 129 ? 6.035 -10.863 -8.316 1.00 84.75 129 MET A CA 1
ATOM 1005 C C . MET A 1 129 ? 6.025 -9.986 -7.062 1.00 84.75 129 MET A C 1
ATOM 1007 O O . MET A 1 129 ? 5.300 -10.289 -6.116 1.00 84.75 129 MET A O 1
ATOM 1011 N N . ALA A 1 130 ? 6.746 -8.861 -7.071 1.00 82.44 130 ALA A N 1
ATOM 1012 C CA . ALA A 1 130 ? 6.738 -7.913 -5.960 1.00 82.44 130 ALA A CA 1
ATOM 1013 C C . ALA A 1 130 ? 5.324 -7.379 -5.667 1.00 82.44 130 ALA A C 1
ATOM 1015 O O . ALA A 1 130 ? 4.909 -7.361 -4.509 1.00 82.44 130 ALA A O 1
ATOM 1016 N N . ALA A 1 131 ? 4.560 -7.008 -6.700 1.00 84.56 131 ALA A N 1
ATOM 1017 C CA . ALA A 1 131 ? 3.179 -6.551 -6.548 1.00 84.56 131 ALA A CA 1
ATOM 1018 C C . ALA A 1 131 ? 2.252 -7.648 -5.993 1.00 84.56 131 ALA A C 1
ATOM 1020 O O . ALA A 1 131 ? 1.410 -7.367 -5.141 1.00 84.56 131 ALA A O 1
ATOM 1021 N N . LEU A 1 132 ? 2.426 -8.898 -6.433 1.00 84.81 132 LEU A N 1
ATOM 1022 C CA . LEU A 1 132 ? 1.632 -10.039 -5.978 1.00 84.81 132 LEU A CA 1
ATOM 1023 C C . LEU A 1 132 ? 1.902 -10.354 -4.502 1.00 84.81 132 LEU A C 1
ATOM 1025 O O . LEU A 1 132 ? 0.959 -10.464 -3.718 1.00 84.81 132 LEU A O 1
ATOM 1029 N N . PHE A 1 133 ? 3.173 -10.420 -4.097 1.00 84.75 133 PHE A N 1
ATOM 1030 C CA . PHE A 1 133 ? 3.541 -10.608 -2.693 1.00 84.75 133 PHE A CA 1
ATOM 1031 C C . PHE A 1 133 ? 3.080 -9.440 -1.818 1.00 84.75 133 PHE A C 1
ATOM 1033 O O . PHE A 1 133 ? 2.480 -9.678 -0.771 1.00 84.75 133 PHE A O 1
ATOM 1040 N N . ALA A 1 134 ? 3.277 -8.193 -2.257 1.00 83.75 134 ALA A N 1
ATOM 1041 C CA . ALA A 1 134 ? 2.798 -7.020 -1.529 1.00 83.75 134 ALA A CA 1
ATOM 1042 C C . ALA A 1 134 ? 1.269 -7.043 -1.355 1.00 83.75 134 ALA A C 1
ATOM 1044 O O . ALA A 1 134 ? 0.771 -6.803 -0.255 1.00 83.75 134 ALA A O 1
ATOM 1045 N N . GLY A 1 135 ? 0.524 -7.401 -2.406 1.00 85.19 135 GLY A N 1
ATOM 1046 C CA . GLY A 1 135 ? -0.931 -7.547 -2.357 1.00 85.19 135 GLY A CA 1
ATOM 1047 C C . GLY A 1 135 ? -1.387 -8.624 -1.370 1.00 85.19 135 GLY A C 1
ATOM 1048 O O . GLY A 1 135 ? -2.280 -8.374 -0.559 1.00 85.19 135 GLY A O 1
ATOM 1049 N N . VAL A 1 136 ? -0.739 -9.794 -1.371 1.00 85.69 136 VAL A N 1
ATOM 1050 C CA . VAL A 1 136 ? -1.017 -10.871 -0.403 1.00 85.69 136 VAL A CA 1
ATOM 1051 C C . VAL A 1 136 ? -0.714 -10.418 1.026 1.00 85.69 136 VAL A C 1
ATOM 1053 O O . VAL A 1 136 ? -1.538 -10.616 1.919 1.00 85.69 136 VAL A O 1
ATOM 1056 N N . MET A 1 137 ? 0.430 -9.769 1.253 1.00 85.44 137 MET A N 1
ATOM 1057 C CA . MET A 1 137 ? 0.811 -9.262 2.574 1.00 85.44 137 MET A CA 1
ATOM 1058 C C . MET A 1 137 ? -0.190 -8.223 3.094 1.00 85.44 137 MET A C 1
ATOM 1060 O O . MET A 1 137 ? -0.603 -8.307 4.251 1.00 85.44 137 MET A O 1
ATOM 1064 N N . LEU A 1 138 ? -0.632 -7.289 2.244 1.00 84.19 138 LEU A N 1
ATOM 1065 C CA . LEU A 1 138 ? -1.655 -6.298 2.591 1.00 84.19 138 LEU A CA 1
ATOM 1066 C C . LEU A 1 138 ? -3.008 -6.948 2.894 1.00 84.19 138 LEU A C 1
ATOM 1068 O O . LEU A 1 138 ? -3.656 -6.573 3.872 1.00 84.19 138 LEU A O 1
ATOM 1072 N N . ALA A 1 139 ? -3.421 -7.947 2.109 1.00 82.69 139 ALA A N 1
ATOM 1073 C CA . ALA A 1 139 ? -4.665 -8.678 2.342 1.00 82.69 139 ALA A CA 1
ATOM 1074 C C . ALA A 1 139 ? -4.646 -9.423 3.688 1.00 82.69 139 ALA A C 1
ATOM 1076 O O . ALA A 1 139 ? -5.609 -9.348 4.457 1.00 82.69 139 ALA A O 1
ATOM 1077 N N . VAL A 1 140 ? -3.534 -10.094 4.006 1.00 85.75 140 VAL A N 1
ATOM 1078 C CA . VAL A 1 140 ? -3.338 -10.787 5.288 1.00 85.75 140 VAL A CA 1
ATOM 1079 C C . VAL A 1 140 ? -3.306 -9.789 6.448 1.00 85.75 140 VAL A C 1
ATOM 1081 O O . VAL A 1 140 ? -4.022 -9.984 7.432 1.00 85.75 140 VAL A O 1
ATOM 1084 N N . ALA A 1 141 ? -2.548 -8.696 6.331 1.00 83.56 141 ALA A N 1
ATOM 1085 C CA . ALA A 1 141 ? -2.481 -7.652 7.353 1.00 83.56 141 ALA A CA 1
ATOM 1086 C C . ALA A 1 141 ? -3.856 -7.017 7.615 1.00 83.56 141 ALA A C 1
ATOM 1088 O O . ALA A 1 141 ? -4.249 -6.853 8.771 1.00 83.56 141 ALA A O 1
ATOM 1089 N N . GLY A 1 142 ? -4.619 -6.727 6.555 1.00 83.62 142 GLY A N 1
ATOM 1090 C CA . GLY A 1 142 ? -5.995 -6.245 6.647 1.00 83.62 142 GLY A CA 1
ATOM 1091 C C . GLY A 1 142 ? -6.900 -7.226 7.394 1.00 83.62 142 GLY A C 1
ATOM 1092 O O . GLY A 1 142 ? -7.553 -6.830 8.356 1.00 83.62 142 GLY A O 1
ATOM 1093 N N . CYS A 1 143 ? -6.871 -8.516 7.040 1.00 82.12 143 CYS A N 1
ATOM 1094 C CA . CYS A 1 143 ? -7.653 -9.549 7.732 1.00 82.12 143 CYS A CA 1
ATOM 1095 C C . CYS A 1 143 ? -7.298 -9.654 9.223 1.00 82.12 143 CYS A C 1
ATOM 1097 O O . CYS A 1 143 ? -8.189 -9.789 10.065 1.00 82.12 143 CYS A O 1
ATOM 1099 N N . ILE A 1 144 ? -6.006 -9.587 9.560 1.00 83.81 144 ILE A N 1
ATOM 1100 C CA . ILE A 1 144 ? -5.531 -9.636 10.949 1.00 83.81 144 ILE A CA 1
ATOM 1101 C C . ILE A 1 144 ? -6.043 -8.420 11.723 1.00 83.81 144 ILE A C 1
ATOM 1103 O O . ILE A 1 144 ? -6.654 -8.584 12.778 1.00 83.81 144 ILE A O 1
ATOM 1107 N N . ILE A 1 145 ? -5.857 -7.209 11.190 1.00 78.62 145 ILE A N 1
ATOM 1108 C CA . ILE A 1 145 ? -6.289 -5.969 11.846 1.00 78.62 145 ILE A CA 1
ATOM 1109 C C . ILE A 1 145 ? -7.810 -5.939 12.010 1.00 78.62 145 ILE A C 1
ATOM 1111 O O . ILE A 1 145 ? -8.297 -5.618 13.094 1.00 78.62 145 ILE A O 1
ATOM 1115 N N . GLN A 1 146 ? -8.571 -6.314 10.983 1.00 81.12 146 GLN A N 1
ATOM 1116 C CA . GLN A 1 146 ? -10.035 -6.364 11.043 1.00 81.12 146 GLN A CA 1
ATOM 1117 C C . GLN A 1 146 ? -10.524 -7.343 12.118 1.00 81.12 146 GLN A C 1
ATOM 1119 O O . GLN A 1 146 ? -11.447 -7.016 12.865 1.00 81.12 146 GLN A O 1
ATOM 1124 N N . ARG A 1 147 ? -9.878 -8.512 12.261 1.00 79.31 147 ARG A N 1
ATOM 1125 C CA . ARG A 1 147 ? -10.201 -9.480 13.324 1.00 79.31 147 ARG A CA 1
ATOM 1126 C C . ARG A 1 147 ? -9.795 -9.003 14.716 1.00 79.31 147 ARG A C 1
ATOM 1128 O O . ARG A 1 147 ? -10.583 -9.155 15.641 1.00 79.31 147 ARG A O 1
ATOM 1135 N N . LEU A 1 148 ? -8.603 -8.424 14.870 1.00 73.31 148 LEU A N 1
ATOM 1136 C CA . LEU A 1 148 ? -8.112 -7.921 16.160 1.00 73.31 148 LEU A CA 1
ATOM 1137 C C . LEU A 1 148 ? -8.933 -6.732 16.668 1.00 73.31 148 LEU A C 1
ATOM 1139 O O . LEU A 1 148 ? -9.174 -6.610 17.864 1.00 73.31 148 LEU A O 1
ATOM 1143 N N . THR A 1 149 ? -9.368 -5.858 15.762 1.00 70.50 149 THR A N 1
ATOM 1144 C CA . THR A 1 149 ? -10.166 -4.674 16.107 1.00 70.50 149 THR A CA 1
ATOM 1145 C C . THR A 1 149 ? -11.661 -4.950 16.182 1.00 70.50 149 THR A C 1
ATOM 1147 O O . THR A 1 149 ? -12.400 -4.109 16.689 1.00 70.50 149 THR A O 1
ATOM 1150 N N . GLY A 1 150 ? -12.133 -6.074 15.632 1.00 71.19 150 GLY A N 1
ATOM 1151 C CA . GLY A 1 150 ? -13.561 -6.312 15.424 1.00 71.19 150 GLY A CA 1
ATOM 1152 C C . GLY A 1 150 ? -14.221 -5.251 14.534 1.00 71.19 150 GLY A C 1
ATOM 1153 O O . GLY A 1 150 ? -15.434 -5.063 14.610 1.00 71.19 150 GLY A O 1
ATOM 1154 N N . ASN A 1 151 ? -13.440 -4.523 13.725 1.00 66.75 151 ASN A N 1
ATOM 1155 C CA . ASN A 1 151 ? -13.920 -3.430 12.889 1.00 66.75 151 ASN A CA 1
ATOM 1156 C C . ASN A 1 151 ? -13.634 -3.727 11.404 1.00 66.75 151 ASN A C 1
ATOM 1158 O O . ASN A 1 151 ? -12.475 -3.666 10.989 1.00 66.75 151 ASN A O 1
ATOM 1162 N N . PRO A 1 152 ? -14.665 -3.989 10.575 1.00 69.31 152 PRO A N 1
ATOM 1163 C CA . PRO A 1 152 ? -14.483 -4.294 9.153 1.00 69.31 152 PRO A CA 1
ATOM 1164 C C . PRO A 1 152 ? -13.933 -3.112 8.335 1.00 69.31 152 PRO A C 1
ATOM 1166 O O . PRO A 1 152 ? -13.486 -3.310 7.211 1.00 69.31 152 PRO A O 1
ATOM 1169 N N . MET A 1 153 ? -13.940 -1.890 8.883 1.00 70.75 153 MET A N 1
ATOM 1170 C CA . MET A 1 153 ? -13.360 -0.697 8.250 1.00 70.75 153 MET A CA 1
ATOM 1171 C C . MET A 1 153 ? -11.890 -0.466 8.633 1.00 70.75 153 MET A C 1
ATOM 1173 O O . MET A 1 153 ? -11.278 0.484 8.148 1.00 70.75 153 MET A O 1
ATOM 1177 N N . ALA A 1 154 ? -11.314 -1.279 9.523 1.00 67.88 154 ALA A N 1
ATOM 1178 C CA . ALA A 1 154 ? -9.926 -1.109 9.930 1.00 67.88 154 ALA A CA 1
ATOM 1179 C C . ALA A 1 154 ? -8.968 -1.570 8.819 1.00 67.88 154 ALA A C 1
ATOM 1181 O O . ALA A 1 154 ? -9.136 -2.642 8.234 1.00 67.88 154 ALA A O 1
ATOM 1182 N N . SER A 1 155 ? -7.943 -0.763 8.546 1.00 77.25 155 SER A N 1
ATOM 1183 C CA . SER A 1 155 ? -6.874 -1.084 7.600 1.00 77.25 155 SER A CA 1
ATOM 1184 C C . SER A 1 155 ? -5.516 -0.611 8.145 1.00 77.25 155 SER A C 1
ATOM 1186 O O . SER A 1 155 ? -5.470 0.340 8.932 1.00 77.25 155 SER A O 1
ATOM 1188 N N . PRO A 1 156 ? -4.402 -1.259 7.753 1.00 72.19 156 PRO A N 1
ATOM 1189 C CA . PRO A 1 156 ? -3.058 -0.863 8.188 1.00 72.19 156 PRO A CA 1
ATOM 1190 C C . PRO A 1 156 ? -2.680 0.563 7.759 1.00 72.19 156 PRO A C 1
ATOM 1192 O O . PRO A 1 156 ? -1.949 1.241 8.478 1.00 72.19 156 PRO A O 1
ATOM 1195 N N . GLU A 1 157 ? -3.214 1.040 6.631 1.00 73.12 157 GLU A N 1
ATOM 1196 C CA . GLU A 1 157 ? -3.005 2.412 6.151 1.00 73.12 157 GLU A CA 1
ATOM 1197 C C . GLU A 1 157 ? -3.660 3.448 7.067 1.00 73.12 157 GLU A C 1
ATOM 1199 O O . GLU A 1 157 ? -3.031 4.446 7.413 1.00 73.12 157 GLU A O 1
ATOM 1204 N N . VAL A 1 158 ? -4.889 3.192 7.532 1.00 67.31 158 VAL A N 1
ATOM 1205 C CA . VAL A 1 158 ? -5.609 4.110 8.435 1.00 67.31 158 VAL A CA 1
ATOM 1206 C C . VAL A 1 158 ? -4.918 4.213 9.798 1.00 67.31 158 VAL A C 1
ATOM 1208 O O . VAL A 1 158 ? -5.013 5.232 10.479 1.00 67.31 158 VAL A O 1
ATOM 1211 N N . LEU A 1 159 ? -4.176 3.176 10.187 1.00 71.25 159 LEU A N 1
ATOM 1212 C CA . LEU A 1 159 ? -3.383 3.176 11.410 1.00 71.25 159 LEU A CA 1
ATOM 1213 C C . LEU A 1 159 ? -2.078 3.979 11.288 1.00 71.25 159 LEU A C 1
ATOM 1215 O O . LEU A 1 159 ? -1.435 4.212 12.301 1.00 71.25 159 LEU A O 1
ATOM 1219 N N . GLY A 1 160 ? -1.679 4.428 10.095 1.00 74.69 160 GLY A N 1
ATOM 1220 C CA . GLY A 1 160 ? -0.455 5.216 9.910 1.00 74.69 160 GLY A CA 1
ATOM 1221 C C . GLY A 1 160 ? 0.836 4.391 9.857 1.00 74.69 160 GLY A C 1
ATOM 1222 O O . GLY A 1 160 ? 1.920 4.967 9.833 1.00 74.69 160 GLY A O 1
ATOM 1223 N N . ILE A 1 161 ? 0.745 3.056 9.789 1.00 84.69 161 ILE A N 1
ATOM 1224 C CA . ILE A 1 161 ? 1.910 2.154 9.700 1.00 84.69 161 ILE A CA 1
ATOM 1225 C C . ILE A 1 161 ? 2.710 2.431 8.416 1.00 84.69 161 ILE A C 1
ATOM 1227 O O . ILE A 1 161 ? 3.939 2.478 8.453 1.00 84.69 161 ILE A O 1
ATOM 1231 N N . SER A 1 162 ? 2.018 2.677 7.297 1.00 84.50 162 SER A N 1
ATOM 1232 C CA . SER A 1 162 ? 2.642 3.040 6.016 1.00 84.50 162 SER A CA 1
ATOM 1233 C C . SER A 1 162 ? 3.380 4.380 6.091 1.00 84.50 162 SER A C 1
ATOM 1235 O O . SER A 1 162 ? 4.503 4.490 5.606 1.00 84.50 162 SER A O 1
ATOM 1237 N N . SER A 1 163 ? 2.791 5.380 6.755 1.00 81.44 163 SER A N 1
ATOM 1238 C CA . SER A 1 163 ? 3.418 6.691 6.979 1.00 81.44 163 SER A CA 1
ATOM 1239 C C . SER A 1 163 ? 4.668 6.563 7.856 1.00 81.44 163 SER A C 1
ATOM 1241 O O . SER A 1 163 ? 5.692 7.177 7.571 1.00 81.44 163 SER A O 1
ATOM 1243 N N . GLY A 1 164 ? 4.621 5.694 8.870 1.00 84.62 164 GLY A N 1
ATOM 1244 C CA . GLY A 1 164 ? 5.771 5.349 9.705 1.00 84.62 164 GLY A CA 1
ATOM 1245 C C . GLY A 1 164 ? 6.910 4.669 8.945 1.00 84.62 164 GLY A C 1
ATOM 1246 O O . GLY A 1 164 ? 8.078 4.987 9.170 1.00 84.62 164 GLY A O 1
ATOM 1247 N N . ALA A 1 165 ? 6.590 3.768 8.010 1.00 86.75 165 ALA A N 1
ATOM 1248 C CA . ALA A 1 165 ? 7.587 3.173 7.121 1.00 86.75 165 ALA A CA 1
ATOM 1249 C C . ALA A 1 165 ? 8.249 4.223 6.221 1.00 86.75 165 ALA A C 1
ATOM 1251 O O . ALA A 1 165 ? 9.475 4.258 6.127 1.00 86.75 165 ALA A O 1
ATOM 1252 N N . ALA A 1 166 ? 7.455 5.097 5.596 1.00 85.25 166 ALA A N 1
ATOM 1253 C CA . ALA A 1 166 ? 7.967 6.171 4.748 1.00 85.25 166 ALA A CA 1
ATOM 1254 C C . ALA A 1 166 ? 8.883 7.124 5.533 1.00 85.25 166 ALA A C 1
ATOM 1256 O O . ALA A 1 166 ? 9.985 7.428 5.078 1.00 85.25 166 ALA A O 1
ATOM 1257 N N . PHE A 1 167 ? 8.477 7.518 6.744 1.00 84.19 167 PHE A N 1
ATOM 1258 C CA . PHE A 1 167 ? 9.302 8.331 7.636 1.00 84.19 167 PHE A CA 1
ATOM 1259 C C . PHE A 1 167 ? 10.620 7.636 7.998 1.00 84.19 167 PHE A C 1
ATOM 1261 O O . PHE A 1 167 ? 11.679 8.251 7.908 1.00 84.19 167 PHE A O 1
ATOM 1268 N N . GLY A 1 168 ? 10.584 6.342 8.338 1.00 87.50 168 GLY A N 1
ATOM 1269 C CA . GLY A 1 168 ? 11.793 5.560 8.617 1.00 87.50 168 GLY A CA 1
ATOM 1270 C C . GLY A 1 168 ? 12.761 5.517 7.431 1.00 87.50 168 GLY A C 1
ATOM 1271 O O . GLY A 1 168 ? 13.968 5.679 7.614 1.00 87.50 168 GLY A O 1
ATOM 1272 N N . VAL A 1 169 ? 12.236 5.366 6.211 1.00 87.81 169 VAL A N 1
ATOM 1273 C CA . VAL A 1 169 ? 13.032 5.416 4.975 1.00 87.81 169 VAL A CA 1
ATOM 1274 C C . VAL A 1 169 ? 13.675 6.787 4.780 1.00 87.81 169 VAL A C 1
ATOM 1276 O O . VAL A 1 169 ? 14.877 6.857 4.530 1.00 87.81 169 VAL A O 1
ATOM 1279 N N . VAL A 1 170 ? 12.909 7.872 4.907 1.00 86.62 170 VAL A N 1
ATOM 1280 C CA . VAL A 1 170 ? 13.441 9.229 4.719 1.00 86.62 170 VAL A CA 1
ATOM 1281 C C . VAL A 1 170 ? 14.477 9.565 5.783 1.00 86.62 170 VAL A C 1
ATOM 1283 O O . VAL A 1 170 ? 15.561 10.028 5.439 1.00 86.62 170 VAL A O 1
ATOM 1286 N N . LEU A 1 171 ? 14.215 9.243 7.050 1.00 86.94 171 LEU A N 1
ATOM 1287 C CA . LEU A 1 171 ? 15.187 9.412 8.127 1.00 86.94 171 LEU A CA 1
ATOM 1288 C C . LEU A 1 171 ? 16.501 8.683 7.800 1.00 86.94 171 LEU A C 1
ATOM 1290 O O . LEU A 1 171 ? 17.581 9.251 7.944 1.00 86.94 171 LEU A O 1
ATOM 1294 N N . MET A 1 172 ? 16.419 7.455 7.283 1.00 88.00 172 MET A N 1
ATOM 1295 C CA . MET A 1 172 ? 17.604 6.697 6.883 1.00 88.00 172 MET A CA 1
ATOM 1296 C C . MET A 1 172 ? 18.377 7.345 5.729 1.00 88.00 172 MET A C 1
ATOM 1298 O O . MET A 1 172 ? 19.607 7.334 5.746 1.00 88.00 172 MET A O 1
ATOM 1302 N N . LEU A 1 173 ? 17.680 7.937 4.756 1.00 86.00 173 LEU A N 1
ATOM 1303 C CA . LEU A 1 173 ? 18.311 8.669 3.652 1.00 86.00 173 LEU A CA 1
ATOM 1304 C C 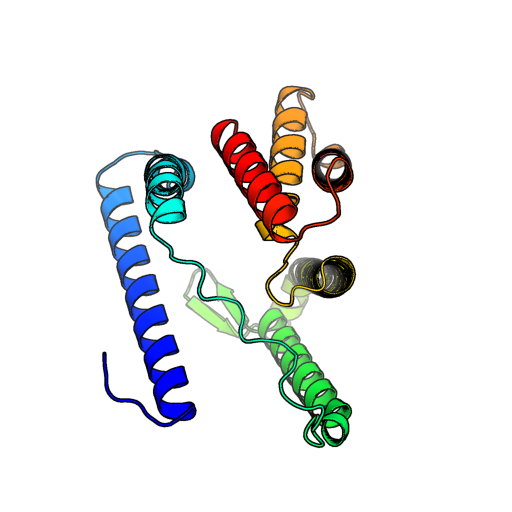. LEU A 1 173 ? 19.089 9.902 4.131 1.00 86.00 173 LEU A C 1
ATOM 1306 O O . LEU A 1 173 ? 20.101 10.245 3.527 1.00 86.00 173 LEU A O 1
ATOM 1310 N N . PHE A 1 174 ? 18.659 10.542 5.221 1.00 85.06 174 PHE A N 1
ATOM 1311 C CA . PHE A 1 174 ? 19.410 11.639 5.840 1.00 85.06 174 PHE A CA 1
ATOM 1312 C C . PHE A 1 174 ? 20.606 11.154 6.670 1.00 85.06 174 PHE A C 1
ATOM 1314 O O . PHE A 1 174 ? 21.627 11.838 6.726 1.00 85.06 174 PHE A O 1
ATOM 1321 N N . LEU A 1 175 ? 20.493 9.996 7.328 1.00 84.25 175 LEU A N 1
ATOM 1322 C CA . LEU A 1 175 ? 21.531 9.480 8.229 1.00 84.25 175 LEU A CA 1
ATOM 1323 C C . LEU A 1 175 ? 22.677 8.769 7.499 1.00 84.25 175 LEU A C 1
ATOM 1325 O O . LEU A 1 175 ? 23.810 8.804 7.981 1.00 84.25 175 LEU A O 1
ATOM 1329 N N . VAL A 1 176 ? 22.401 8.108 6.370 1.00 82.38 176 VAL A N 1
ATOM 1330 C CA . VAL A 1 176 ? 23.407 7.347 5.616 1.00 82.38 176 VAL A CA 1
ATOM 1331 C C . VAL A 1 176 ? 23.702 8.021 4.276 1.00 82.38 176 VAL A C 1
ATOM 1333 O O . VAL A 1 176 ? 22.965 7.817 3.310 1.00 82.38 176 VAL A O 1
ATOM 1336 N N . PRO A 1 177 ? 24.803 8.788 4.173 1.00 73.56 177 PRO A N 1
ATOM 1337 C CA . PRO A 1 177 ? 25.260 9.310 2.893 1.00 73.56 177 PRO A CA 1
ATOM 1338 C C . PRO A 1 177 ? 25.813 8.171 2.021 1.00 73.56 177 PRO A C 1
ATOM 1340 O O . PRO A 1 177 ? 26.707 7.434 2.436 1.00 73.56 177 PRO A O 1
ATOM 1343 N N . GLY A 1 178 ? 25.299 8.027 0.795 1.00 76.50 178 GLY A N 1
ATOM 1344 C CA . GLY A 1 178 ? 25.785 7.054 -0.193 1.00 76.50 178 GLY A CA 1
ATOM 1345 C C . GLY A 1 178 ? 24.709 6.089 -0.701 1.00 76.50 178 GLY A C 1
ATOM 1346 O O . GLY A 1 178 ? 23.531 6.431 -0.771 1.00 76.50 178 GLY A O 1
ATOM 1347 N N . ASN A 1 179 ? 25.113 4.877 -1.107 1.00 71.56 179 ASN A N 1
ATOM 1348 C CA . ASN A 1 179 ? 24.201 3.879 -1.674 1.00 71.56 179 ASN A CA 1
ATOM 1349 C C . ASN A 1 179 ? 23.316 3.238 -0.587 1.00 71.56 179 ASN A C 1
ATOM 1351 O O . ASN A 1 179 ? 23.608 2.161 -0.066 1.00 71.56 179 ASN A O 1
ATOM 1355 N N . ALA A 1 180 ? 22.219 3.913 -0.253 1.00 72.56 180 ALA A N 1
ATOM 1356 C CA . ALA A 1 180 ? 21.275 3.498 0.779 1.00 72.56 180 ALA A CA 1
ATOM 1357 C C . ALA A 1 180 ? 20.314 2.371 0.348 1.00 72.56 180 ALA A C 1
ATOM 1359 O O . ALA A 1 180 ? 19.484 1.957 1.155 1.00 72.56 180 ALA A O 1
ATOM 1360 N N . PHE A 1 181 ? 20.410 1.835 -0.879 1.00 76.12 181 PHE A N 1
ATOM 1361 C CA . PHE A 1 181 ? 19.433 0.870 -1.416 1.00 76.12 181 PHE A CA 1
ATOM 1362 C C . PHE A 1 181 ? 19.223 -0.363 -0.525 1.00 76.12 181 PHE A C 1
ATOM 1364 O O . PHE A 1 181 ? 18.087 -0.787 -0.320 1.00 76.12 181 PHE A O 1
ATOM 1371 N N . GLY A 1 182 ? 20.301 -0.910 0.051 1.00 81.25 182 GLY A N 1
ATOM 1372 C CA . GLY A 1 182 ? 20.219 -2.058 0.964 1.00 81.25 182 GLY A CA 1
ATOM 1373 C C . GLY A 1 182 ? 19.565 -1.734 2.312 1.00 81.25 182 GLY A C 1
ATOM 1374 O O . GLY A 1 182 ? 19.048 -2.626 2.981 1.00 81.25 182 GLY A O 1
ATOM 1375 N N . TRP A 1 183 ? 19.546 -0.457 2.695 1.00 83.31 183 TRP A N 1
ATOM 1376 C CA . TRP A 1 183 ? 19.031 0.014 3.977 1.00 83.31 183 TRP A CA 1
ATOM 1377 C C . TRP A 1 183 ? 17.571 0.471 3.932 1.00 83.31 183 TRP A C 1
ATOM 1379 O O . TRP A 1 183 ? 16.943 0.574 4.983 1.00 83.31 183 TRP A O 1
ATOM 1389 N N . LEU A 1 184 ? 17.000 0.685 2.742 1.00 84.88 184 LEU A N 1
ATOM 1390 C CA . LEU A 1 184 ? 15.609 1.129 2.581 1.00 84.88 184 LEU A CA 1
ATOM 1391 C C . LEU A 1 184 ? 14.613 0.150 3.218 1.00 84.88 184 LEU A C 1
ATOM 1393 O O . LEU A 1 184 ? 13.724 0.557 3.964 1.00 84.88 184 LEU A O 1
ATOM 1397 N N . LEU A 1 185 ? 14.780 -1.151 2.958 1.00 86.38 185 LEU A N 1
ATOM 1398 C CA . LEU A 1 185 ? 13.893 -2.194 3.478 1.00 86.38 185 LEU A CA 1
ATOM 1399 C C . LEU A 1 185 ? 13.951 -2.307 5.013 1.00 86.38 185 LEU A C 1
ATOM 1401 O O . LEU A 1 185 ? 12.887 -2.235 5.638 1.00 86.38 185 LEU A O 1
ATOM 1405 N N . PRO A 1 186 ? 15.129 -2.448 5.659 1.00 88.75 186 PRO A N 1
ATOM 1406 C CA . PRO A 1 186 ? 15.196 -2.496 7.117 1.00 88.75 186 PRO A CA 1
ATOM 1407 C C . PRO A 1 186 ? 14.758 -1.178 7.768 1.00 88.75 186 PRO A C 1
ATOM 1409 O O . PRO A 1 186 ? 14.059 -1.226 8.778 1.00 88.75 186 PRO A O 1
ATOM 1412 N N . ALA A 1 187 ? 15.073 -0.019 7.183 1.00 89.38 187 ALA A N 1
ATOM 1413 C CA . ALA A 1 187 ? 14.643 1.274 7.716 1.00 89.38 187 ALA A CA 1
ATOM 1414 C C . ALA A 1 187 ? 13.119 1.455 7.678 1.00 89.38 187 ALA A C 1
ATOM 1416 O O . ALA A 1 187 ? 12.513 1.822 8.687 1.00 89.38 187 ALA A O 1
ATOM 1417 N N . GLY A 1 188 ? 12.483 1.133 6.547 1.00 88.88 188 GLY A N 1
ATOM 1418 C CA . GLY A 1 188 ? 11.026 1.173 6.431 1.00 88.88 188 GLY A CA 1
ATOM 1419 C C . GLY A 1 188 ? 10.340 0.167 7.354 1.00 88.88 188 GLY A C 1
ATOM 1420 O O . GLY A 1 188 ? 9.350 0.495 8.008 1.00 88.88 188 GLY A O 1
ATOM 1421 N N . SER A 1 189 ? 10.903 -1.036 7.485 1.00 89.44 189 SER A N 1
ATOM 1422 C CA . SER A 1 189 ? 10.377 -2.065 8.393 1.00 89.44 189 SER A CA 1
ATOM 1423 C C . SER A 1 189 ? 10.470 -1.635 9.859 1.00 89.44 189 SER A C 1
ATOM 1425 O O . SER A 1 189 ? 9.515 -1.818 10.614 1.00 89.44 189 SER A O 1
ATOM 1427 N N . LEU A 1 190 ? 11.587 -1.017 10.259 1.00 92.00 190 LEU A N 1
ATOM 1428 C CA . LEU A 1 190 ? 11.771 -0.476 11.605 1.00 92.00 190 LEU A CA 1
ATOM 1429 C C . LEU A 1 190 ? 10.786 0.671 11.879 1.00 92.00 190 LEU A C 1
ATOM 1431 O O . LEU A 1 190 ? 10.130 0.673 12.918 1.00 92.00 190 LEU A O 1
ATOM 1435 N N . GLY A 1 191 ? 10.628 1.605 10.934 1.00 89.75 191 GLY A N 1
ATOM 1436 C CA . GLY A 1 191 ? 9.673 2.714 11.043 1.00 89.75 191 GLY A CA 1
ATOM 1437 C C . GLY A 1 191 ? 8.223 2.238 11.199 1.00 89.75 191 GLY A C 1
ATOM 1438 O O . GLY A 1 191 ? 7.498 2.707 12.084 1.00 89.75 191 GLY A O 1
ATOM 1439 N N . ALA A 1 192 ? 7.814 1.236 10.414 1.00 88.19 192 ALA A N 1
ATOM 1440 C CA . ALA A 1 192 ? 6.517 0.574 10.570 1.00 88.19 192 ALA A CA 1
ATOM 1441 C C . ALA A 1 192 ? 6.372 -0.121 11.933 1.00 88.19 192 ALA A C 1
ATOM 1443 O O . ALA A 1 192 ? 5.342 0.035 12.590 1.00 88.19 192 ALA A O 1
ATOM 1444 N N . ALA A 1 193 ? 7.390 -0.866 12.376 1.00 88.69 193 ALA A N 1
ATOM 1445 C CA . ALA A 1 193 ? 7.361 -1.596 13.643 1.00 88.69 193 ALA A CA 1
ATOM 1446 C C . ALA A 1 193 ? 7.256 -0.656 14.853 1.00 88.69 193 ALA A C 1
ATOM 1448 O O . ALA A 1 193 ? 6.443 -0.893 15.747 1.00 88.69 193 ALA A O 1
ATOM 1449 N N . VAL A 1 194 ? 8.021 0.439 14.857 1.00 89.12 194 VAL A N 1
ATOM 1450 C CA . VAL A 1 194 ? 7.947 1.482 15.892 1.00 89.12 194 VAL A CA 1
ATOM 1451 C C . VAL A 1 194 ? 6.558 2.114 15.912 1.00 89.12 194 VAL A C 1
ATOM 1453 O O . VAL A 1 194 ? 5.958 2.252 16.976 1.00 89.12 194 VAL A O 1
ATOM 1456 N N . THR A 1 195 ? 6.003 2.433 14.745 1.00 86.19 195 THR A N 1
ATOM 1457 C CA . THR A 1 195 ? 4.660 3.021 14.645 1.00 86.19 195 THR A CA 1
ATOM 1458 C C . THR A 1 195 ? 3.589 2.077 15.180 1.00 86.19 195 THR A C 1
ATOM 1460 O O . THR A 1 195 ? 2.757 2.476 15.996 1.00 86.19 195 THR A O 1
ATOM 1463 N N . LEU A 1 196 ? 3.648 0.800 14.795 1.00 84.25 196 LEU A N 1
ATOM 1464 C CA . LEU A 1 196 ? 2.749 -0.232 15.303 1.00 84.25 196 LEU A CA 1
ATOM 1465 C C . LEU A 1 196 ? 2.864 -0.385 16.828 1.00 84.25 196 LEU A C 1
ATOM 1467 O O . LEU A 1 196 ? 1.843 -0.486 17.511 1.00 84.25 196 LEU A O 1
ATOM 1471 N N . LEU A 1 197 ? 4.084 -0.359 17.372 1.00 85.12 197 LEU A N 1
ATOM 1472 C CA . LEU A 1 197 ? 4.330 -0.435 18.811 1.00 85.12 197 LEU A CA 1
ATOM 1473 C C . LEU A 1 197 ? 3.704 0.751 19.558 1.00 85.12 197 LEU A C 1
ATOM 1475 O O . LEU A 1 197 ? 3.026 0.546 20.566 1.00 85.12 197 LEU A O 1
ATOM 1479 N N . ILE A 1 198 ? 3.878 1.976 19.052 1.00 83.12 198 ILE A N 1
ATOM 1480 C CA . ILE A 1 198 ? 3.286 3.184 19.649 1.00 83.12 198 ILE A CA 1
ATOM 1481 C C . ILE A 1 198 ? 1.759 3.063 19.683 1.00 83.12 198 ILE A C 1
ATOM 1483 O O . ILE A 1 198 ? 1.144 3.328 20.718 1.00 83.12 198 ILE A O 1
ATOM 1487 N N . ILE A 1 199 ? 1.145 2.609 18.588 1.00 78.75 199 ILE A N 1
ATOM 1488 C CA . ILE A 1 199 ? -0.310 2.427 18.498 1.00 78.75 199 ILE A CA 1
ATOM 1489 C C . ILE A 1 199 ? -0.789 1.367 19.488 1.00 78.75 199 ILE A C 1
ATOM 1491 O O . ILE A 1 199 ? -1.776 1.591 20.186 1.00 78.75 199 ILE A O 1
ATOM 1495 N N . MET A 1 200 ? -0.083 0.240 19.595 1.00 75.31 200 MET A N 1
ATOM 1496 C CA . MET A 1 200 ? -0.409 -0.826 20.546 1.00 75.31 200 MET A CA 1
ATOM 1497 C C . MET A 1 200 ? -0.341 -0.344 21.998 1.00 75.31 200 MET A C 1
ATOM 1499 O O . MET A 1 200 ? -1.245 -0.631 22.784 1.00 75.31 200 MET A O 1
ATOM 1503 N N . ILE A 1 201 ? 0.687 0.431 22.356 1.00 79.94 201 ILE A N 1
ATOM 1504 C CA . ILE A 1 201 ? 0.819 1.017 23.698 1.00 79.94 201 ILE A CA 1
ATOM 1505 C C . ILE A 1 201 ? -0.304 2.032 23.951 1.00 79.94 201 ILE A C 1
ATOM 1507 O O . ILE A 1 201 ? -0.943 1.993 25.004 1.00 79.94 201 ILE A O 1
ATOM 1511 N N . ALA A 1 202 ? -0.582 2.915 22.989 1.00 72.88 202 ALA A N 1
ATOM 1512 C CA . ALA A 1 202 ? -1.636 3.920 23.102 1.00 72.88 202 ALA A CA 1
ATOM 1513 C C . ALA A 1 202 ? -3.035 3.286 23.223 1.00 72.88 202 ALA A C 1
ATOM 1515 O O . ALA A 1 202 ? -3.853 3.737 24.026 1.00 72.88 202 ALA A O 1
ATOM 1516 N N . ALA A 1 203 ? -3.298 2.210 22.477 1.00 66.88 203 ALA A N 1
ATOM 1517 C CA . ALA A 1 203 ? -4.556 1.467 22.520 1.00 66.88 203 ALA A CA 1
ATOM 1518 C C . ALA A 1 203 ? -4.705 0.616 23.795 1.00 66.88 203 ALA A C 1
ATOM 1520 O O . ALA A 1 203 ? -5.814 0.476 24.313 1.00 66.88 203 ALA A O 1
ATOM 1521 N N . GLY A 1 204 ? -3.602 0.080 24.331 1.00 64.94 204 GLY A N 1
ATOM 1522 C CA . GLY A 1 204 ? -3.606 -0.777 25.519 1.00 64.94 204 GLY A CA 1
ATOM 1523 C C . GLY A 1 204 ? -3.898 -0.046 26.836 1.00 64.94 204 GLY A C 1
ATOM 1524 O O . GLY A 1 204 ? -4.454 -0.643 27.755 1.00 64.94 204 GLY A O 1
ATOM 1525 N N . ARG A 1 205 ? -3.589 1.255 26.946 1.00 60.47 205 ARG A N 1
ATOM 1526 C CA . ARG A 1 205 ? -3.680 2.011 28.217 1.00 60.47 205 ARG A CA 1
ATOM 1527 C C . ARG A 1 205 ? -5.097 2.412 28.663 1.00 60.47 205 ARG A C 1
ATOM 1529 O O . ARG A 1 205 ? -5.230 3.081 29.682 1.00 60.47 205 ARG A O 1
ATOM 1536 N N . GLY A 1 206 ? -6.160 2.012 27.960 1.00 55.69 206 GLY A N 1
ATOM 1537 C CA . GLY A 1 206 ? -7.528 2.422 28.318 1.00 55.69 206 GLY A CA 1
ATOM 1538 C C . GLY A 1 206 ? -8.649 1.476 27.890 1.00 55.69 206 GLY A C 1
ATOM 1539 O O . GLY A 1 206 ? -9.785 1.933 27.751 1.00 55.69 206 GLY A O 1
ATOM 1540 N N . GLY A 1 207 ? -8.329 0.199 27.654 1.00 58.44 207 GLY A N 1
ATOM 1541 C CA . GLY A 1 207 ? -9.208 -0.767 26.994 1.00 58.44 207 GLY A CA 1
ATOM 1542 C C . GLY A 1 207 ? -9.127 -0.628 25.473 1.00 58.44 207 GLY A C 1
ATOM 1543 O O . GLY A 1 207 ? -9.138 0.489 24.952 1.00 58.44 207 GLY A O 1
ATOM 1544 N N . PHE A 1 208 ? -9.032 -1.758 24.764 1.00 58.91 208 PHE A N 1
ATOM 1545 C CA . PHE A 1 208 ? -8.969 -1.828 23.300 1.00 58.91 208 PHE A CA 1
ATOM 1546 C C . PHE A 1 208 ? -10.269 -1.299 22.676 1.00 58.91 208 PHE A C 1
ATOM 1548 O O . PHE A 1 208 ? -11.142 -2.059 22.266 1.00 58.91 208 PHE A O 1
ATOM 1555 N N . SER A 1 209 ? -10.429 0.023 22.625 1.00 64.50 209 SER A N 1
ATOM 1556 C CA . SER A 1 209 ? -11.524 0.662 21.905 1.00 64.50 209 SER A CA 1
ATOM 1557 C C . SER A 1 209 ? -11.047 0.955 20.474 1.00 64.50 209 SER A C 1
ATOM 1559 O O . SER A 1 209 ? -10.109 1.748 20.309 1.00 64.50 209 SER A O 1
ATOM 1561 N N . PRO A 1 210 ? -11.680 0.384 19.434 1.00 62.53 210 PRO A N 1
ATOM 1562 C CA . PRO A 1 210 ? -11.266 0.581 18.043 1.00 62.53 210 PRO A CA 1
ATOM 1563 C C . PRO A 1 210 ? -11.223 2.057 17.627 1.00 62.53 210 PRO A C 1
ATOM 1565 O O . PRO A 1 210 ? -10.350 2.465 16.871 1.00 62.53 210 PRO A O 1
ATOM 1568 N N . HIS A 1 211 ? -12.111 2.887 18.186 1.00 65.12 211 HIS A N 1
ATOM 1569 C CA . HIS A 1 211 ? -12.161 4.325 17.911 1.00 65.12 211 HIS A CA 1
ATOM 1570 C C . HIS A 1 211 ? -10.888 5.065 18.348 1.00 65.12 211 HIS A C 1
ATOM 1572 O O . HIS A 1 211 ? -10.366 5.877 17.589 1.00 65.12 211 HIS A O 1
ATOM 1578 N N . ARG A 1 212 ? -10.348 4.771 19.540 1.00 66.06 212 ARG A N 1
ATOM 1579 C CA . ARG A 1 212 ? -9.096 5.394 20.013 1.00 66.06 212 ARG A CA 1
ATOM 1580 C C . ARG A 1 212 ? -7.895 4.947 19.189 1.00 66.06 212 ARG A C 1
ATOM 1582 O O . ARG A 1 212 ? -7.020 5.759 18.917 1.00 66.06 212 ARG A O 1
ATOM 1589 N N . MET A 1 213 ? -7.881 3.685 18.762 1.00 65.88 213 MET A N 1
ATOM 1590 C CA . MET A 1 213 ? -6.810 3.144 17.927 1.00 65.88 213 MET A CA 1
ATOM 1591 C C . MET A 1 213 ? -6.771 3.821 16.549 1.00 65.88 213 MET A C 1
ATOM 1593 O O . MET A 1 213 ? -5.700 4.189 16.076 1.00 65.88 213 MET A O 1
ATOM 1597 N N . LEU A 1 214 ? -7.943 4.063 15.949 1.00 68.62 214 LEU A N 1
ATOM 1598 C CA . LEU A 1 214 ? -8.060 4.797 14.686 1.00 68.62 214 LEU A CA 1
ATOM 1599 C C . LEU A 1 214 ? -7.677 6.278 14.834 1.00 68.62 214 LEU A C 1
ATOM 1601 O O . LEU A 1 214 ? -6.932 6.791 14.007 1.00 68.62 214 LEU A O 1
ATOM 1605 N N . LEU A 1 215 ? -8.131 6.963 15.892 1.00 70.56 215 LEU A N 1
ATOM 1606 C CA . LEU A 1 215 ? -7.766 8.366 16.148 1.00 70.56 215 LEU A CA 1
ATOM 1607 C C . LEU A 1 215 ? -6.258 8.540 16.388 1.00 70.56 215 LEU A C 1
ATOM 1609 O O . LEU A 1 215 ? -5.660 9.463 15.841 1.00 70.56 215 LEU A O 1
ATOM 1613 N N . ALA A 1 216 ? -5.640 7.641 17.161 1.00 69.31 216 ALA A N 1
ATOM 1614 C CA . ALA A 1 216 ? -4.197 7.649 17.400 1.00 69.31 216 ALA A CA 1
ATOM 1615 C C . ALA A 1 216 ? -3.403 7.402 16.107 1.00 69.31 216 ALA A C 1
ATOM 1617 O O . ALA A 1 216 ? -2.436 8.113 15.842 1.00 69.31 216 ALA A O 1
ATOM 1618 N N . GLY A 1 217 ? -3.840 6.444 15.283 1.00 69.56 217 GLY A N 1
ATOM 1619 C CA . GLY A 1 217 ? -3.221 6.156 13.989 1.00 69.56 217 GLY A CA 1
ATOM 1620 C C . GLY A 1 217 ? -3.318 7.319 12.999 1.00 69.56 217 GLY A C 1
ATOM 1621 O O . GLY A 1 217 ? -2.322 7.678 12.374 1.00 69.56 217 GLY A O 1
ATOM 1622 N N . MET A 1 218 ? -4.478 7.981 12.920 1.00 70.75 218 MET A N 1
ATOM 1623 C CA . MET A 1 218 ? -4.641 9.186 12.100 1.00 70.75 218 MET A CA 1
ATOM 1624 C C . MET A 1 218 ? -3.731 10.326 12.571 1.00 70.75 218 MET A C 1
ATOM 1626 O O . MET A 1 218 ? -3.066 10.938 11.740 1.00 70.75 218 MET A O 1
ATOM 1630 N N . ALA A 1 219 ? -3.648 10.576 13.884 1.00 71.62 219 ALA A N 1
ATOM 1631 C CA . ALA A 1 219 ? -2.775 11.613 14.439 1.00 71.62 219 ALA A CA 1
ATOM 1632 C C . ALA A 1 219 ? -1.286 11.344 14.139 1.00 71.62 219 ALA A C 1
ATOM 1634 O O . ALA A 1 219 ? -0.569 12.246 13.699 1.00 71.62 219 ALA A O 1
ATOM 1635 N N . LEU A 1 220 ? -0.832 10.097 14.309 1.00 72.56 220 LEU A N 1
ATOM 1636 C CA . LEU A 1 220 ? 0.530 9.673 13.961 1.00 72.56 220 LEU A CA 1
ATOM 1637 C C . LEU A 1 220 ? 0.811 9.815 12.466 1.00 72.56 220 LEU A C 1
ATOM 1639 O O . LEU A 1 220 ? 1.839 10.372 12.090 1.00 72.56 220 LEU A O 1
ATOM 1643 N N . SER A 1 221 ? -0.118 9.365 11.620 1.00 70.81 221 SER A N 1
ATOM 1644 C CA . SER A 1 221 ? -0.009 9.508 10.168 1.00 70.81 221 SER A CA 1
ATOM 1645 C C . SER A 1 221 ? 0.174 10.973 9.775 1.00 70.81 221 SER A C 1
ATOM 1647 O O . SER A 1 221 ? 1.124 11.299 9.072 1.00 70.81 221 SER A O 1
ATOM 1649 N N . THR A 1 222 ? -0.662 11.877 10.303 1.00 72.06 222 THR A N 1
ATOM 1650 C CA . THR A 1 222 ? -0.540 13.314 10.019 1.00 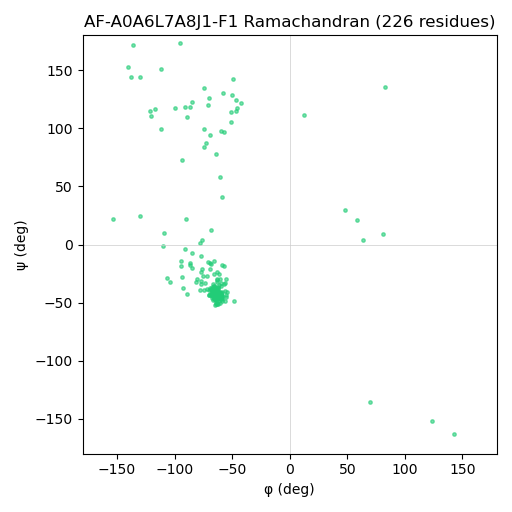72.06 222 THR A CA 1
ATOM 1651 C C . THR A 1 222 ? 0.780 13.908 10.500 1.00 72.06 222 THR A C 1
ATOM 1653 O O . THR A 1 222 ? 1.359 14.725 9.790 1.00 72.06 222 THR A O 1
ATOM 1656 N N . ALA A 1 223 ? 1.285 13.483 11.663 1.00 72.00 223 ALA A N 1
ATOM 1657 C CA . ALA A 1 223 ? 2.567 13.952 12.177 1.00 72.00 223 ALA A CA 1
ATOM 1658 C C . ALA A 1 223 ? 3.731 13.511 11.276 1.00 72.00 223 ALA A C 1
ATOM 1660 O O . ALA A 1 223 ? 4.590 14.325 10.948 1.00 72.00 223 ALA A O 1
ATOM 1661 N N . PHE A 1 224 ? 3.736 12.253 10.823 1.00 74.88 224 PHE A N 1
ATOM 1662 C CA . PHE A 1 224 ? 4.764 11.758 9.907 1.00 74.88 224 PHE A CA 1
ATOM 1663 C C . PHE A 1 224 ? 4.691 12.416 8.536 1.00 74.88 224 PHE 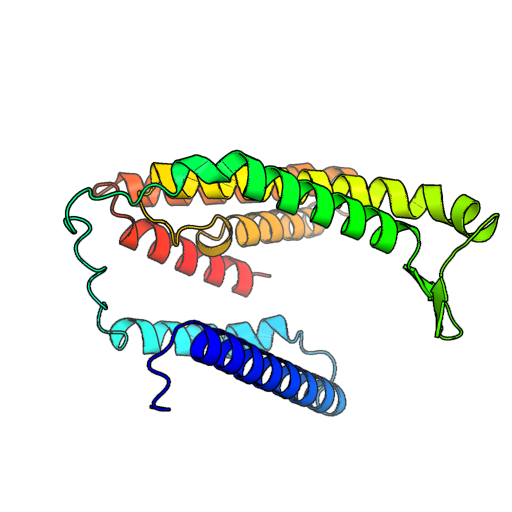A C 1
ATOM 1665 O O . PHE A 1 224 ? 5.725 12.821 8.018 1.00 74.88 224 PHE A O 1
ATOM 1672 N N . THR A 1 225 ? 3.496 12.589 7.973 1.00 72.88 225 THR A N 1
ATOM 1673 C CA . THR A 1 225 ? 3.327 13.283 6.690 1.00 72.88 225 THR A CA 1
ATOM 1674 C C . THR A 1 225 ? 3.753 14.749 6.760 1.00 72.88 225 THR A C 1
ATOM 1676 O O . THR A 1 225 ? 4.178 15.291 5.754 1.00 72.88 225 THR A O 1
ATOM 1679 N N . MET A 1 226 ? 3.644 15.404 7.919 1.00 69.06 226 MET A N 1
ATOM 1680 C CA . MET A 1 226 ? 4.110 16.785 8.093 1.00 69.06 226 MET A CA 1
ATOM 1681 C C . MET A 1 226 ? 5.639 16.894 8.210 1.00 69.06 226 MET A C 1
ATOM 1683 O O . MET A 1 226 ? 6.199 17.945 7.913 1.00 69.06 226 MET A O 1
ATOM 1687 N N . LEU A 1 227 ? 6.302 15.836 8.684 1.00 67.94 227 LEU A N 1
ATOM 1688 C CA . LEU A 1 227 ? 7.761 15.767 8.828 1.00 67.94 227 LEU A CA 1
ATOM 1689 C C . LEU A 1 227 ? 8.476 15.286 7.553 1.00 67.94 227 LEU A C 1
ATOM 1691 O O . LEU A 1 227 ? 9.691 15.449 7.456 1.00 67.94 227 LEU A O 1
ATOM 1695 N N . LEU A 1 228 ? 7.731 14.662 6.636 1.00 63.06 228 LEU A N 1
ATOM 1696 C CA . LEU A 1 228 ? 8.157 14.215 5.306 1.00 63.06 228 LEU A CA 1
ATOM 1697 C C . LEU A 1 228 ? 8.060 15.352 4.282 1.00 63.06 228 LEU A C 1
ATOM 1699 O O . LEU A 1 228 ? 9.003 15.459 3.470 1.00 63.06 228 LEU A O 1
#

Foldseek 3Di:
DPPPPDDVVVVVVVVVVVVVVVVVVVVVVVVVCVVDPDDDPLLVCLVVVVVVCVVCVVVPDPPPPPPPPPDPPPPPPVVCPVVVVVVVVVVLVVVLQCLQQWDADPVGIGGQDDPSSVVCCVVSVVVSVVVVVVVVVQVVQLVVQCVVLVNNPDGLVLLLLQLQLVLQQVVQPVVDPDDCVVVSVVSSVVSSVVSVVVLCVQCPPPDNHSVSSSVNSNVNNSVSSNVD

Radius of gyration: 22.13 Å; Cα contacts (8 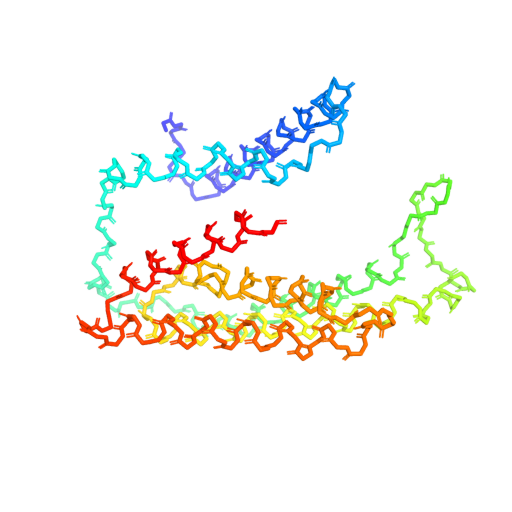Å, |Δi|>4): 141; chains: 1; bounding box: 60×50×58 Å

Sequence (228 aa):
MLGARRLLPRLMLASLIGALILWLSDQIILWLTRVWMEVSTGSVTALIGAPLLLWLLPRLRSISAPDMKVNDRVATERQHVLAFALAGGVLLLMAVVVALSFGRDAHGWTWASGALLDDLMPWRWPRIMAALFAGVMLAVAGCIIQRLTGNPMASPEVLGISSGAAFGVVLMLFLVPGNAFGWLLPAGSLGAAVTLLIIMIAAGRGGFSPHRMLLAGMALSTAFTMLL

Mean predicted aligned error: 15.4 Å

InterPro domains:
  IPR000522 ABC transporter, permease protein, BtuC-like [PF01032] (92-225)
  IPR000522 ABC transporter, permease protein, BtuC-like [PTHR30472] (77-227)
  IPR037294 ABC transporter, BtuC-like [G3DSA:1.10.3470.10] (1-64)
  IPR037294 ABC transporter, BtuC-like [G3DSA:1.10.3470.10] (71-228)
  IPR037294 ABC transporter, BtuC-like [SSF81345] (2-59)
  IPR037294 ABC transporter, BtuC-like [SSF81345] (79-227)

Organism: Escherichia coli (NCBI:txid562)

Secondary structure (DSSP, 8-state):
-----SHHHHHHHHHHHHHHHHHHHHHHHHHHHHHS-S--HHHHHHHHHHHHHHHHTTTS----PPPTTS-S---SGGGGHHHHHHHHHHHHHHHHHHHHHEEEETTEEEE--THHHHHHHHHHHHHHHHHHHHHHHHHHHHHHHHHHHT-TT--TTTTTHHHHHHHHHHHHHHHS-S-THHHHHHHHHHHHHHHHHHHHHHHHTT---HHHHHHHHHHHHHHHHHH-

Solvent-accessible surface area (backbone a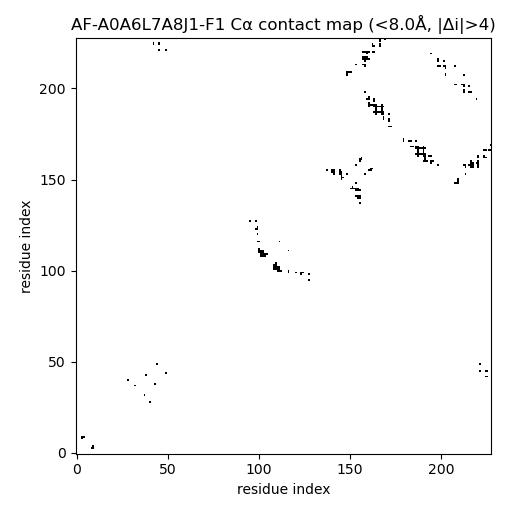toms only — not comparable to full-atom values): 12909 Å² total; per-residue (Å²): 143,77,85,65,88,50,71,66,62,43,51,54,50,49,52,50,52,49,50,50,51,51,51,51,51,50,52,51,47,60,53,47,60,73,75,47,84,90,66,60,64,67,59,56,49,47,67,54,44,50,60,50,50,64,62,42,55,84,67,55,70,76,74,68,73,75,68,87,78,66,67,92,68,75,68,79,62,81,77,46,52,66,58,54,51,49,53,51,49,53,51,50,51,52,48,51,52,46,66,66,27,55,48,76,55,102,90,45,81,44,76,46,61,69,71,61,31,62,73,43,39,80,66,46,49,60,53,51,51,51,51,50,55,51,50,50,53,49,53,51,50,28,54,49,46,18,64,75,53,74,32,90,85,46,43,58,65,58,42,14,28,57,38,23,14,52,42,24,29,52,54,45,60,73,72,43,88,72,91,47,73,82,49,41,60,61,28,19,52,50,22,22,52,53,39,48,49,53,46,51,55,64,25,62,78,75,57,85,45,54,67,58,39,42,53,52,10,43,53,50,23,53,54,35,61,72,75,102

pLDDT: mean 72.82, std 12.53, range [42.03, 92.0]